Protein AF-A0A7S0F7N2-F1 (afdb_monomer_lite)

Foldseek 3Di:
DFDAAEDQDPVVVVVVVVVLVVPPDLQEAEQEPPPPCCCQVVVVVVVVPDPDDPPPPPLAAQVVQQDPQKRWQDDPVDPPDTDIFRFPAWDDWDAFPRWTWTWTQTPPQGIWIDTSSHTDDTPNCNCVVLLCSQVPRVVVRPQHAEYEYEACLLCSNVVNNVVDPSHNYYYYYDNTVVSNVVNVD

Structure (mmCIF, N/CA/C/O backbone):
data_AF-A0A7S0F7N2-F1
#
_entry.id   AF-A0A7S0F7N2-F1
#
loop_
_atom_site.group_PDB
_atom_site.id
_atom_site.type_symbol
_atom_site.label_atom_id
_atom_site.label_alt_id
_atom_site.label_comp_id
_atom_site.label_asym_id
_atom_site.label_entity_id
_atom_site.label_seq_id
_atom_site.pdbx_PDB_ins_code
_atom_site.Cartn_x
_atom_site.Cartn_y
_atom_site.Cartn_z
_atom_site.occupancy
_atom_site.B_iso_or_equiv
_atom_site.auth_seq_id
_atom_site.auth_comp_id
_atom_site.auth_asym_id
_atom_site.auth_atom_id
_atom_site.pdbx_PDB_model_num
ATOM 1 N N . SER A 1 1 ? -19.948 -7.979 9.975 1.00 34.84 1 SER A N 1
ATOM 2 C CA . SER A 1 1 ? -19.321 -7.164 8.921 1.00 34.84 1 SER A CA 1
ATOM 3 C C . SER A 1 1 ? -19.246 -5.745 9.440 1.00 34.84 1 SER A C 1
ATOM 5 O O . SER A 1 1 ? -20.286 -5.146 9.667 1.00 34.84 1 SER A O 1
ATOM 7 N N . LEU A 1 2 ? -18.047 -5.248 9.747 1.00 41.88 2 LEU A N 1
ATOM 8 C CA . LEU A 1 2 ? -17.853 -3.815 9.972 1.00 41.88 2 LEU A CA 1
ATOM 9 C C . LEU A 1 2 ? -17.885 -3.166 8.583 1.00 41.88 2 LEU A C 1
ATOM 11 O O . LEU A 1 2 ? -17.067 -3.518 7.736 1.00 41.88 2 LEU A O 1
ATOM 15 N N . GLU A 1 3 ? -18.864 -2.307 8.312 1.00 41.44 3 GLU A N 1
ATOM 16 C CA . GLU A 1 3 ? -18.887 -1.510 7.083 1.00 41.44 3 GLU A CA 1
ATOM 17 C C . GLU A 1 3 ? -17.893 -0.357 7.253 1.00 41.44 3 GLU A C 1
ATOM 19 O O . GLU A 1 3 ? -18.165 0.618 7.955 1.00 41.44 3 GLU A O 1
ATOM 24 N N . GLY A 1 4 ? -16.705 -0.497 6.664 1.00 53.09 4 GLY A N 1
ATOM 25 C CA . GLY A 1 4 ? -15.752 0.604 6.566 1.00 53.09 4 GLY A CA 1
ATOM 26 C C . GLY A 1 4 ? -16.309 1.683 5.640 1.00 53.09 4 GLY A C 1
ATOM 27 O O . GLY A 1 4 ? -16.740 1.381 4.527 1.00 53.09 4 GLY A O 1
ATOM 28 N N . LYS A 1 5 ? -16.316 2.940 6.089 1.00 60.88 5 LYS A N 1
ATOM 29 C CA . LYS A 1 5 ? -16.632 4.075 5.213 1.00 60.88 5 LYS A CA 1
ATOM 30 C C . LYS A 1 5 ? -15.342 4.541 4.555 1.00 60.88 5 LYS A C 1
ATOM 32 O O . LYS A 1 5 ? -14.458 5.044 5.245 1.00 60.88 5 LYS A O 1
ATOM 37 N N . GLN A 1 6 ? -15.262 4.369 3.241 1.00 58.44 6 GLN A N 1
ATOM 38 C CA . GLN A 1 6 ? -14.166 4.847 2.405 1.00 58.44 6 GLN A CA 1
ATOM 39 C C . GLN A 1 6 ? -14.606 6.146 1.720 1.00 58.44 6 GLN A C 1
ATOM 41 O O . GLN A 1 6 ? -15.717 6.215 1.191 1.00 58.44 6 GLN A O 1
ATOM 46 N N . THR A 1 7 ? -13.776 7.187 1.763 1.00 63.59 7 THR A N 1
ATOM 47 C CA . THR A 1 7 ? -14.050 8.468 1.093 1.00 63.59 7 THR A CA 1
ATOM 48 C C . THR A 1 7 ? -12.849 8.927 0.282 1.00 63.59 7 THR A C 1
ATOM 50 O O . THR A 1 7 ? -11.724 8.881 0.778 1.00 63.59 7 THR A O 1
ATOM 53 N N . THR A 1 8 ? -13.127 9.409 -0.932 1.00 57.72 8 THR A N 1
ATOM 54 C CA . THR A 1 8 ? -12.144 9.942 -1.890 1.00 57.72 8 THR A CA 1
ATOM 55 C C . THR A 1 8 ? -12.255 11.445 -2.133 1.00 57.72 8 THR A C 1
ATOM 57 O O . THR A 1 8 ? -11.394 12.034 -2.773 1.00 57.72 8 THR A O 1
ATOM 60 N N . ASP A 1 9 ? -13.289 12.095 -1.593 1.00 64.62 9 ASP A N 1
ATOM 61 C CA . ASP A 1 9 ? -13.488 13.538 -1.746 1.00 64.62 9 ASP A CA 1
ATOM 62 C C . ASP A 1 9 ? -12.524 14.348 -0.859 1.00 64.62 9 ASP A C 1
ATOM 64 O O . ASP A 1 9 ? -12.531 14.218 0.367 1.00 64.62 9 ASP A O 1
ATOM 68 N N . ASP A 1 10 ? -11.722 15.211 -1.482 1.00 58.41 10 ASP A N 1
ATOM 69 C CA . ASP A 1 10 ? -10.668 16.025 -0.864 1.00 58.41 10 ASP A CA 1
ATOM 70 C C . ASP A 1 10 ? -11.204 16.930 0.268 1.00 58.41 10 ASP A C 1
ATOM 72 O O . ASP A 1 10 ? -10.629 17.016 1.365 1.00 58.41 10 ASP A O 1
ATOM 76 N N . ASP A 1 11 ? -12.367 17.552 0.046 1.00 56.62 11 ASP A N 1
ATOM 77 C CA . ASP A 1 11 ? -13.031 18.408 1.038 1.00 56.62 11 ASP A CA 1
ATOM 78 C C . ASP A 1 11 ? -13.581 17.581 2.210 1.00 56.62 11 ASP A C 1
ATOM 80 O O . ASP A 1 11 ? -13.531 17.998 3.381 1.00 56.62 11 ASP A O 1
ATOM 84 N N . CYS A 1 12 ? -14.050 16.368 1.914 1.00 61.03 12 CYS A N 1
ATOM 85 C CA . CYS A 1 12 ? -14.495 15.399 2.905 1.00 61.03 12 CYS A CA 1
ATOM 86 C C . CYS A 1 12 ? -13.320 14.912 3.768 1.00 61.03 12 CYS A C 1
ATOM 88 O O . CYS A 1 12 ? -13.417 14.957 5.000 1.00 61.03 12 CYS A O 1
ATOM 90 N N . VAL A 1 13 ? -12.178 14.554 3.164 1.00 60.88 13 VAL A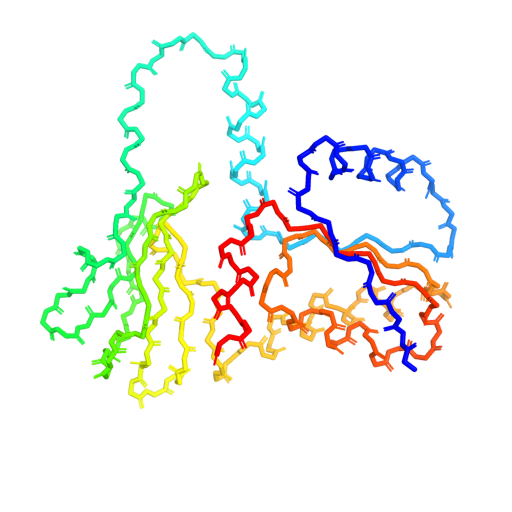 N 1
ATOM 91 C CA . VAL A 1 13 ? -10.958 14.143 3.880 1.00 60.88 13 VAL A CA 1
ATOM 92 C C . VAL A 1 13 ? -10.507 15.254 4.824 1.00 60.88 13 VAL A C 1
ATOM 94 O O . VAL A 1 13 ? -10.342 15.023 6.026 1.00 60.88 13 VAL A O 1
ATOM 97 N N . HIS A 1 14 ? -10.383 16.490 4.334 1.00 62.75 14 HIS A N 1
ATOM 98 C CA . HIS A 1 14 ? -9.935 17.607 5.163 1.00 62.75 14 HIS A CA 1
ATOM 99 C C . HIS A 1 14 ? -10.883 17.890 6.340 1.00 62.75 14 HIS A C 1
ATOM 101 O O . HIS A 1 14 ? -10.445 18.157 7.469 1.00 62.75 14 HIS A O 1
ATOM 107 N N . THR A 1 15 ? -12.190 17.794 6.098 1.00 64.94 15 THR A N 1
ATOM 108 C CA . THR A 1 15 ? -13.222 17.991 7.119 1.00 64.94 15 THR A CA 1
ATOM 109 C C . THR A 1 15 ? -13.208 16.880 8.168 1.00 64.94 15 THR A C 1
ATOM 111 O O . THR A 1 15 ? -13.260 17.172 9.367 1.00 64.94 15 THR A O 1
ATOM 114 N N . ILE A 1 16 ? -13.085 15.618 7.750 1.00 66.56 16 ILE A N 1
ATOM 115 C CA . ILE A 1 16 ? -13.010 14.450 8.639 1.00 66.56 16 ILE A CA 1
ATOM 116 C C . ILE A 1 16 ? -11.774 14.538 9.533 1.00 66.56 16 ILE A C 1
ATOM 118 O O . ILE A 1 16 ? -11.894 14.415 10.756 1.00 66.56 16 ILE A O 1
ATOM 122 N N . VAL A 1 17 ? -10.609 14.849 8.957 1.00 64.56 17 VAL A N 1
ATOM 123 C CA . VAL A 1 17 ? -9.354 15.004 9.706 1.00 64.56 17 VAL A CA 1
ATOM 124 C C . VAL A 1 17 ? -9.474 16.121 10.742 1.00 64.56 17 VAL A C 1
ATOM 126 O O . VAL A 1 17 ? -9.154 15.920 11.917 1.00 64.56 17 VAL A O 1
ATOM 129 N N . LYS A 1 18 ? -10.004 17.291 10.362 1.00 65.75 18 LYS A N 1
ATOM 130 C CA . LYS A 1 18 ? -10.239 18.406 11.299 1.00 65.75 18 LYS A CA 1
ATOM 131 C C . LYS A 1 18 ? -11.222 18.043 12.409 1.00 65.75 18 LYS A C 1
ATOM 133 O O . LYS A 1 18 ? -11.050 18.473 13.550 1.00 65.75 18 LYS A O 1
ATOM 138 N N . ARG A 1 19 ? -12.264 17.273 12.091 1.00 64.19 19 ARG A N 1
ATOM 139 C CA . ARG A 1 19 ? -13.288 16.879 13.061 1.00 64.19 19 ARG A CA 1
ATOM 140 C C . ARG A 1 19 ? -12.728 15.882 14.072 1.00 64.19 19 ARG A C 1
ATOM 142 O O . ARG A 1 19 ? -12.915 16.090 15.268 1.00 64.19 19 ARG A O 1
ATOM 149 N N . MET A 1 20 ? -11.993 14.868 13.614 1.00 60.00 20 MET A N 1
ATOM 150 C CA . MET A 1 20 ? -11.423 13.847 14.495 1.00 60.00 20 MET A CA 1
ATOM 151 C C . MET A 1 20 ? -10.242 14.343 15.330 1.00 60.00 20 MET A C 1
ATOM 153 O O . MET A 1 20 ? -10.171 14.023 16.514 1.00 60.00 20 MET A O 1
ATOM 157 N N . THR A 1 21 ? -9.371 15.193 14.775 1.00 60.03 21 THR A N 1
ATOM 158 C CA . THR A 1 21 ? -8.263 15.805 15.541 1.00 60.03 21 THR A CA 1
ATOM 159 C C . THR A 1 21 ? -8.753 16.753 16.640 1.00 60.03 21 THR A C 1
ATOM 161 O O . THR A 1 21 ? -8.103 16.886 17.678 1.00 60.03 21 THR A O 1
ATOM 164 N N . ARG A 1 22 ? -9.924 17.386 16.462 1.00 59.59 22 ARG A N 1
ATOM 165 C CA . ARG A 1 22 ? -10.580 18.195 17.505 1.00 59.59 22 ARG A CA 1
ATOM 166 C C . ARG A 1 22 ? -11.272 17.353 18.572 1.00 59.59 22 ARG A C 1
ATOM 168 O O . ARG A 1 22 ? -11.293 17.751 19.736 1.00 59.59 22 ARG A O 1
ATOM 175 N N . THR A 1 23 ? -11.824 16.195 18.220 1.00 53.78 23 THR A N 1
ATOM 176 C CA . THR A 1 23 ? -12.428 15.285 19.198 1.00 53.78 23 THR A CA 1
ATOM 177 C C . THR A 1 23 ? -11.357 14.434 19.878 1.00 53.78 23 THR A C 1
ATOM 179 O O . THR A 1 23 ? -11.137 13.2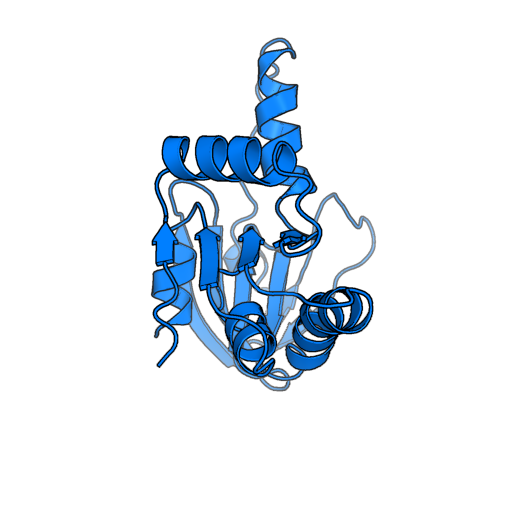87 19.506 1.00 53.78 23 THR A O 1
ATOM 182 N N . ARG A 1 24 ? -10.729 14.963 20.935 1.00 54.12 24 ARG A N 1
ATOM 183 C CA . ARG A 1 24 ? -9.876 14.197 21.870 1.00 54.12 24 ARG A CA 1
ATOM 184 C C . ARG A 1 24 ? -10.702 13.277 22.785 1.00 54.12 24 ARG A C 1
ATOM 186 O O . ARG A 1 24 ? -10.591 13.326 24.006 1.00 54.12 24 ARG A O 1
ATOM 193 N N . SER A 1 25 ? -11.608 12.491 22.214 1.00 57.16 25 SER A N 1
ATOM 194 C CA . SER A 1 25 ? -12.355 11.486 22.971 1.00 57.16 25 SER A CA 1
ATOM 195 C C . SER A 1 25 ? -11.447 10.284 23.214 1.00 57.16 25 SER A C 1
ATOM 197 O O . SER A 1 25 ? -10.859 9.769 22.267 1.00 57.16 25 SER A O 1
ATOM 199 N N . ALA A 1 26 ? -11.402 9.791 24.455 1.00 62.28 26 ALA A N 1
ATOM 200 C CA . ALA A 1 26 ? -10.663 8.591 24.867 1.00 62.28 26 ALA A CA 1
ATOM 201 C C . ALA A 1 26 ? -11.172 7.275 24.233 1.00 62.28 26 ALA A C 1
ATOM 203 O O . ALA A 1 26 ? -10.905 6.198 24.751 1.00 62.28 26 ALA A O 1
ATOM 204 N N . SER A 1 27 ? -11.969 7.350 23.165 1.00 71.38 27 SER A N 1
ATOM 205 C CA . SER A 1 27 ? -12.504 6.211 22.413 1.00 71.38 27 SER A CA 1
ATOM 206 C C . SER A 1 27 ? -12.096 6.227 20.936 1.00 71.38 27 SER A C 1
ATOM 208 O O . SER A 1 27 ? -12.545 5.368 20.180 1.00 71.38 27 SER A O 1
ATOM 210 N N . SER A 1 28 ? -11.310 7.218 20.494 1.00 77.44 28 SER A N 1
ATOM 211 C CA . SER A 1 28 ? -10.958 7.409 19.079 1.00 77.44 28 SER A CA 1
ATOM 212 C C . SER A 1 28 ? -9.446 7.307 18.861 1.00 77.44 28 SER A C 1
ATOM 214 O O . SER A 1 28 ? -8.677 7.886 19.624 1.00 77.44 28 SER A O 1
ATOM 216 N N . ILE A 1 29 ? -9.033 6.610 17.802 1.00 80.62 29 ILE A N 1
ATOM 217 C CA . ILE A 1 29 ? -7.639 6.501 17.356 1.00 80.62 29 ILE A CA 1
ATOM 218 C C . ILE A 1 29 ? -7.495 7.103 15.964 1.00 80.62 29 ILE A C 1
ATOM 220 O O . ILE A 1 29 ? -8.334 6.890 15.090 1.00 80.62 29 ILE A O 1
ATOM 224 N N . LEU A 1 30 ? -6.388 7.813 15.763 1.00 77.31 30 LEU A N 1
ATOM 225 C CA . LEU A 1 30 ? -5.956 8.303 14.465 1.00 77.31 30 LEU A CA 1
ATOM 226 C C . LEU A 1 30 ? -4.690 7.560 14.035 1.00 77.31 30 LEU A C 1
ATOM 228 O O . LEU A 1 30 ? -3.650 7.700 14.678 1.00 77.31 30 LEU A O 1
ATOM 232 N N . LEU A 1 31 ? -4.789 6.799 12.949 1.00 75.50 31 LEU A N 1
ATOM 233 C CA . LEU A 1 31 ? -3.669 6.166 12.264 1.00 75.50 31 LEU A CA 1
ATOM 234 C C . LEU A 1 31 ? -3.336 6.983 11.021 1.00 75.50 31 LEU A C 1
ATOM 236 O O . LEU A 1 31 ? -4.150 7.122 10.108 1.00 75.50 31 LEU A O 1
ATOM 240 N N . VAL A 1 32 ? -2.130 7.538 10.997 1.00 64.06 32 VAL A N 1
ATOM 241 C CA . VAL A 1 32 ? -1.611 8.265 9.838 1.00 64.06 32 VAL A CA 1
ATOM 242 C C . VAL A 1 32 ? -0.571 7.380 9.176 1.00 64.06 32 VAL A C 1
ATOM 244 O O . VAL A 1 32 ? 0.461 7.113 9.792 1.00 64.06 32 VAL A O 1
ATOM 247 N N . SER A 1 33 ? -0.825 6.947 7.939 1.00 60.94 33 SER A N 1
ATOM 248 C CA . SER A 1 33 ? 0.190 6.293 7.115 1.00 60.94 33 SER A CA 1
ATOM 249 C C . SER A 1 33 ? 1.316 7.295 6.845 1.00 60.94 33 SER A C 1
ATOM 251 O O . SER A 1 33 ? 1.180 8.257 6.084 1.00 60.94 33 SER A O 1
ATOM 253 N N . LEU A 1 34 ? 2.412 7.147 7.593 1.00 49.84 34 LEU A N 1
ATOM 254 C CA . LEU A 1 34 ? 3.442 8.178 7.752 1.00 49.84 34 LEU A CA 1
ATOM 255 C C . LEU A 1 34 ? 4.368 8.337 6.529 1.00 49.84 34 LEU A C 1
ATOM 257 O O . LEU A 1 34 ? 5.242 9.197 6.551 1.00 49.84 34 LEU A O 1
ATOM 261 N N . LEU A 1 35 ? 4.198 7.561 5.455 1.00 46.41 35 LEU A N 1
ATOM 262 C CA . LEU A 1 35 ? 5.164 7.546 4.346 1.00 46.41 35 LEU A CA 1
ATOM 263 C C . LEU A 1 35 ? 4.782 8.412 3.134 1.00 46.41 35 LEU A C 1
ATOM 265 O O . LEU A 1 35 ? 5.684 8.888 2.452 1.00 46.41 35 LEU A O 1
ATOM 269 N N . LEU A 1 36 ? 3.502 8.748 2.929 1.00 47.81 36 LEU A N 1
ATOM 270 C CA . LEU A 1 36 ? 3.080 9.603 1.799 1.00 47.81 36 LEU A CA 1
ATOM 271 C C . LEU A 1 36 ? 2.347 10.892 2.197 1.00 47.81 36 LEU A C 1
ATOM 273 O O . LEU A 1 36 ? 2.394 11.887 1.469 1.00 47.81 36 LEU A O 1
ATOM 277 N N . PHE A 1 37 ? 1.731 10.949 3.383 1.00 42.41 37 PHE A N 1
ATOM 278 C CA . PHE A 1 37 ? 0.993 12.152 3.792 1.00 42.41 37 PHE A CA 1
ATOM 279 C C . PHE A 1 37 ? 1.901 13.338 4.147 1.00 42.41 37 PHE A C 1
ATOM 281 O O . PHE A 1 37 ? 1.508 14.495 3.954 1.00 42.41 37 PHE A O 1
ATOM 288 N N . CYS A 1 38 ? 3.127 13.071 4.611 1.00 37.62 38 CYS A N 1
ATOM 289 C CA . CYS A 1 38 ? 4.083 14.111 4.989 1.00 37.62 38 CYS A CA 1
ATOM 290 C C . CYS A 1 38 ? 4.722 14.815 3.788 1.00 37.62 38 CYS A C 1
ATOM 292 O O . CYS A 1 38 ? 5.190 15.931 3.952 1.00 37.62 38 CYS A O 1
ATOM 294 N N . THR A 1 39 ? 4.727 14.246 2.582 1.00 41.91 39 THR A N 1
ATOM 295 C CA . THR A 1 39 ? 5.260 14.947 1.403 1.00 41.91 39 THR A CA 1
ATOM 296 C C . THR A 1 39 ? 4.139 15.577 0.588 1.00 41.91 39 THR A C 1
ATOM 298 O O . THR A 1 39 ? 4.224 16.768 0.316 1.00 41.91 39 THR A O 1
ATOM 301 N N . ALA A 1 40 ? 3.036 14.891 0.279 1.00 41.62 40 ALA A N 1
ATOM 302 C CA . ALA A 1 40 ? 1.977 15.483 -0.547 1.00 41.62 40 ALA A CA 1
ATOM 303 C C . ALA A 1 40 ? 1.225 16.628 0.163 1.00 41.62 40 ALA A C 1
ATOM 305 O O . ALA A 1 40 ? 1.020 17.695 -0.423 1.00 41.62 40 ALA A O 1
ATOM 306 N N . THR A 1 41 ? 0.886 16.462 1.448 1.00 39.84 41 THR A N 1
ATOM 307 C CA . THR A 1 41 ? 0.103 17.464 2.198 1.00 39.84 41 THR A CA 1
ATOM 308 C C . THR A 1 41 ? 0.968 18.621 2.671 1.00 39.84 41 THR A C 1
ATOM 310 O O . THR A 1 41 ? 0.548 19.767 2.564 1.00 39.84 41 THR A O 1
ATOM 313 N N . ILE A 1 42 ? 2.196 18.362 3.133 1.00 39.16 42 ILE A N 1
ATOM 314 C CA . ILE A 1 42 ? 3.126 19.437 3.510 1.00 39.16 42 ILE A CA 1
ATOM 315 C C . ILE A 1 42 ? 3.612 20.165 2.256 1.00 39.16 42 ILE A C 1
ATOM 317 O O . ILE A 1 42 ? 3.668 21.384 2.271 1.00 39.16 42 ILE A O 1
ATOM 321 N N . THR A 1 43 ? 3.858 19.488 1.129 1.00 41.00 43 THR A N 1
ATOM 322 C CA . THR A 1 43 ? 4.264 20.190 -0.102 1.00 41.00 43 THR A CA 1
ATOM 323 C C . THR A 1 43 ? 3.109 20.986 -0.708 1.00 41.00 43 THR A C 1
ATOM 325 O O . THR A 1 43 ? 3.349 22.102 -1.149 1.00 41.00 43 THR A O 1
ATOM 328 N N . LYS A 1 44 ? 1.854 20.504 -0.702 1.00 40.50 44 LYS A N 1
ATOM 329 C CA . LYS A 1 44 ? 0.695 21.311 -1.150 1.00 40.50 44 LYS A CA 1
ATOM 330 C C . LYS A 1 44 ? 0.340 22.434 -0.160 1.00 40.50 44 LYS A C 1
ATOM 332 O O . LYS A 1 44 ? 0.026 23.535 -0.604 1.00 40.50 44 LYS A O 1
ATOM 337 N N . ALA A 1 45 ? 0.440 22.204 1.153 1.00 36.88 45 ALA A N 1
ATOM 338 C CA . ALA A 1 45 ? 0.200 23.234 2.169 1.00 36.88 45 ALA A CA 1
ATOM 339 C C . ALA A 1 45 ? 1.313 24.297 2.209 1.00 36.88 45 ALA A C 1
ATOM 341 O O . ALA A 1 45 ? 1.005 25.475 2.337 1.00 36.88 45 ALA A O 1
ATOM 342 N N . LEU A 1 46 ? 2.584 23.917 2.020 1.00 36.62 46 LEU A N 1
ATOM 343 C CA . LEU A 1 46 ? 3.713 24.852 1.913 1.00 36.62 46 LEU A CA 1
ATOM 344 C C . LEU A 1 46 ? 3.788 25.533 0.536 1.00 36.62 46 LEU A C 1
ATOM 346 O O . LEU A 1 46 ? 4.219 26.680 0.456 1.00 36.62 46 LEU A O 1
ATOM 350 N N . LYS A 1 47 ? 3.334 24.890 -0.554 1.00 40.50 47 LYS A N 1
ATOM 351 C CA . LYS A 1 47 ? 3.258 25.523 -1.890 1.00 40.50 47 LYS A CA 1
ATOM 352 C C . LYS A 1 47 ? 2.261 26.681 -1.950 1.00 40.50 47 LYS A C 1
ATOM 354 O O . LYS A 1 47 ? 2.361 27.482 -2.872 1.00 40.50 47 LYS A O 1
ATOM 359 N N . LYS A 1 48 ? 1.324 26.795 -1.001 1.00 38.66 48 LYS A N 1
ATOM 360 C CA . LYS A 1 48 ? 0.371 27.914 -0.967 1.00 38.66 48 LYS A CA 1
ATOM 361 C C . LYS A 1 48 ? 1.032 29.250 -0.584 1.00 38.66 48 LYS A C 1
ATOM 363 O O . LYS A 1 48 ? 0.516 30.286 -0.986 1.00 38.66 48 LYS A O 1
ATOM 368 N N . ASP A 1 49 ? 2.191 29.212 0.087 1.00 36.03 49 ASP A N 1
ATOM 369 C CA . ASP A 1 49 ? 2.907 30.395 0.598 1.00 36.03 49 ASP A CA 1
ATOM 370 C C . ASP A 1 49 ? 4.299 30.625 -0.037 1.00 36.03 49 ASP A C 1
ATOM 372 O O . ASP A 1 49 ? 5.018 31.545 0.352 1.00 36.03 49 ASP A O 1
ATOM 376 N N . LEU A 1 50 ? 4.702 29.826 -1.033 1.00 37.00 50 LEU A N 1
ATOM 377 C CA . LEU A 1 50 ? 5.977 29.994 -1.746 1.00 37.00 50 LEU A CA 1
ATOM 378 C C . LEU A 1 50 ? 5.748 30.626 -3.133 1.00 37.00 50 LEU A C 1
ATOM 380 O O . LEU A 1 50 ? 4.894 30.149 -3.884 1.00 37.00 50 LEU A O 1
ATOM 384 N N . PRO A 1 51 ? 6.505 31.677 -3.515 1.00 27.33 51 PRO A N 1
ATOM 385 C CA . PRO A 1 51 ? 6.385 32.292 -4.832 1.00 27.33 51 PRO A CA 1
ATOM 386 C C . PRO A 1 51 ? 6.667 31.258 -5.922 1.00 27.33 51 PRO A C 1
ATOM 388 O O . PRO A 1 51 ? 7.485 30.357 -5.739 1.00 27.33 51 PRO A O 1
ATOM 391 N N . SER A 1 52 ? 5.975 31.408 -7.053 1.00 32.16 52 SER A N 1
ATOM 392 C CA . SER A 1 52 ? 5.969 30.510 -8.208 1.00 32.16 52 SER A CA 1
ATOM 393 C C . SER A 1 52 ? 7.367 30.268 -8.792 1.00 32.16 52 SER A C 1
ATOM 395 O O . SER A 1 52 ? 7.730 30.796 -9.844 1.00 32.16 52 SER A O 1
ATOM 397 N N . HIS A 1 53 ? 8.160 29.424 -8.146 1.00 32.47 53 HIS A N 1
ATOM 398 C CA . HIS A 1 53 ? 9.221 28.714 -8.825 1.00 32.47 53 HIS A CA 1
ATOM 399 C C . HIS A 1 53 ? 8.539 27.672 -9.701 1.00 32.47 53 HIS A C 1
ATOM 401 O O . HIS A 1 53 ? 7.782 26.833 -9.204 1.00 32.47 53 HIS A O 1
ATOM 407 N N . LYS A 1 54 ? 8.789 27.750 -11.014 1.00 31.53 54 LYS A N 1
ATOM 408 C CA . LYS A 1 54 ? 8.479 26.696 -11.984 1.00 31.53 54 LYS A CA 1
ATOM 409 C C . LYS A 1 54 ? 9.138 25.405 -11.496 1.00 31.53 54 LYS A C 1
ATOM 411 O O . LYS A 1 54 ? 10.278 25.116 -11.835 1.00 31.53 54 LYS A O 1
ATOM 416 N N . THR A 1 55 ? 8.447 24.666 -10.639 1.00 31.19 55 THR A N 1
ATOM 417 C CA . THR A 1 55 ? 8.832 23.313 -10.281 1.00 31.19 55 THR A CA 1
ATOM 418 C C . THR A 1 55 ? 8.428 22.477 -11.475 1.00 31.19 55 THR A C 1
ATOM 420 O O . THR A 1 55 ? 7.244 22.313 -11.762 1.00 31.19 55 THR A O 1
ATOM 423 N N . THR A 1 56 ? 9.426 22.008 -12.213 1.00 32.53 56 THR A N 1
ATOM 424 C CA . THR A 1 56 ? 9.341 20.836 -13.079 1.00 32.53 56 THR A CA 1
ATOM 425 C C . THR A 1 56 ? 8.867 19.652 -12.231 1.00 32.53 56 THR A C 1
ATOM 427 O O . THR A 1 56 ? 9.658 18.806 -11.841 1.00 32.53 56 THR A O 1
ATOM 430 N N . ASN A 1 57 ? 7.584 19.619 -11.863 1.00 38.84 57 ASN A N 1
ATOM 431 C CA . ASN A 1 57 ? 6.950 18.458 -11.250 1.00 38.84 57 ASN A CA 1
ATOM 432 C C . ASN A 1 57 ? 6.583 17.502 -12.388 1.00 38.84 57 ASN A C 1
ATOM 434 O O . ASN A 1 57 ? 5.414 17.326 -12.714 1.00 38.84 57 ASN A O 1
ATOM 438 N N . MET A 1 58 ? 7.594 16.938 -13.042 1.00 43.69 58 MET A N 1
ATOM 439 C CA . MET A 1 58 ? 7.425 15.627 -13.649 1.00 43.69 58 MET A CA 1
ATOM 440 C C . MET A 1 58 ? 7.663 14.668 -12.488 1.00 43.69 58 MET A C 1
ATOM 442 O O . MET A 1 58 ? 8.802 14.511 -12.054 1.00 43.69 58 MET A O 1
ATOM 446 N N . GLY A 1 59 ? 6.587 14.141 -11.893 1.00 55.88 59 GLY A N 1
ATOM 447 C CA . GLY A 1 59 ? 6.719 12.984 -11.005 1.00 55.88 59 GLY A CA 1
ATOM 448 C C . GLY A 1 59 ? 7.510 11.905 -11.742 1.00 55.88 59 GLY A C 1
ATOM 449 O O . GLY A 1 59 ? 7.397 11.802 -12.967 1.00 55.88 59 GLY A O 1
ATOM 450 N N . LEU A 1 60 ? 8.370 11.175 -11.0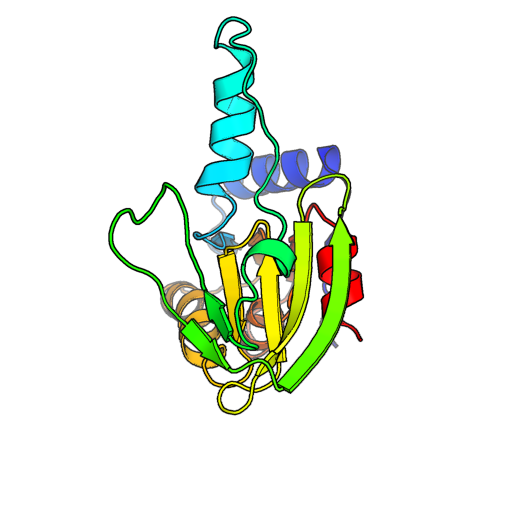31 1.00 68.94 60 LEU A N 1
ATOM 451 C CA . LEU A 1 60 ? 9.130 10.097 -11.654 1.00 68.94 60 LEU A CA 1
ATOM 452 C C . LEU A 1 60 ? 8.132 9.079 -12.210 1.00 68.94 60 LEU A C 1
ATOM 454 O O . LEU A 1 60 ? 7.290 8.571 -11.474 1.00 68.94 60 LEU A O 1
ATOM 458 N N . ASN A 1 61 ? 8.210 8.821 -13.512 1.00 87.62 61 ASN A N 1
ATOM 459 C CA . ASN A 1 61 ? 7.443 7.762 -14.145 1.00 87.62 61 ASN A CA 1
ATOM 460 C C . ASN A 1 61 ? 8.054 6.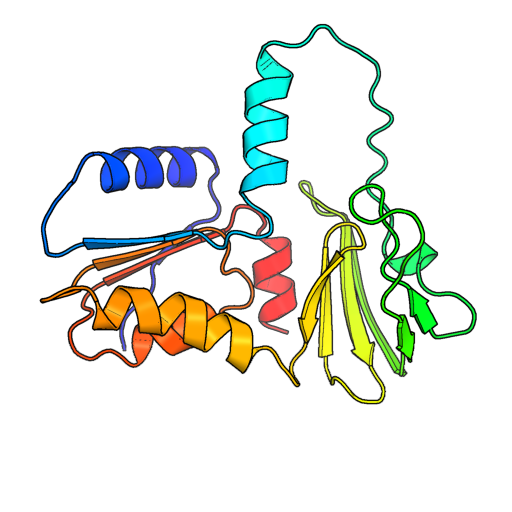422 -13.718 1.00 87.62 61 ASN A C 1
ATOM 462 O O . ASN A 1 61 ? 9.235 6.168 -13.964 1.00 87.62 61 ASN A O 1
ATOM 466 N N . GLY A 1 62 ? 7.263 5.568 -13.070 1.00 87.75 62 GLY A N 1
ATOM 467 C CA . GLY A 1 62 ? 7.710 4.284 -12.548 1.00 87.75 62 GLY A CA 1
ATOM 468 C C . GLY A 1 62 ? 8.252 3.350 -13.630 1.00 87.75 62 GLY A C 1
ATOM 469 O O . GLY A 1 62 ? 9.159 2.567 -13.351 1.00 87.75 62 GLY A O 1
ATOM 470 N N . MET A 1 63 ? 7.767 3.454 -14.871 1.00 94.25 63 MET A N 1
ATOM 471 C CA . MET A 1 63 ? 8.282 2.651 -15.985 1.00 94.25 63 MET A CA 1
ATOM 472 C C . MET A 1 63 ? 9.708 3.036 -16.376 1.00 94.25 63 MET A C 1
ATOM 474 O O . MET A 1 63 ? 10.494 2.153 -16.712 1.00 94.25 63 MET A O 1
ATOM 478 N N . ASP A 1 64 ? 10.080 4.315 -16.267 1.00 94.94 64 ASP A N 1
ATOM 479 C CA . ASP A 1 64 ? 11.443 4.782 -16.571 1.00 94.94 64 ASP A CA 1
ATOM 480 C C . ASP A 1 64 ? 12.473 4.248 -15.558 1.00 94.94 64 ASP A C 1
ATOM 482 O O . ASP A 1 64 ? 13.679 4.240 -15.813 1.00 94.94 64 ASP A O 1
ATOM 486 N N . LEU A 1 65 ? 12.000 3.774 -14.401 1.00 95.19 65 LEU A N 1
ATOM 487 C CA . LEU A 1 65 ? 12.815 3.148 -13.364 1.00 95.19 65 LEU A CA 1
ATOM 488 C C . LEU A 1 65 ? 13.017 1.640 -13.582 1.00 95.19 65 LEU A C 1
ATOM 490 O O . LEU A 1 65 ? 13.776 1.024 -12.829 1.00 95.19 65 LEU A O 1
ATOM 494 N N . ILE A 1 66 ? 12.387 1.043 -14.602 1.00 97.19 66 ILE A N 1
ATOM 495 C CA . ILE A 1 66 ? 12.615 -0.351 -14.995 1.00 97.19 66 ILE A CA 1
ATOM 496 C C . ILE A 1 66 ? 13.720 -0.405 -16.055 1.00 97.19 66 ILE A C 1
ATOM 498 O O . ILE A 1 66 ? 13.497 -0.104 -17.225 1.00 97.19 66 ILE A O 1
ATOM 502 N N . ILE A 1 67 ? 14.916 -0.841 -15.659 1.00 97.06 67 ILE A N 1
ATOM 503 C CA . ILE A 1 67 ? 16.094 -0.949 -16.530 1.00 97.06 67 ILE A CA 1
ATOM 504 C C . ILE A 1 67 ? 16.550 -2.409 -16.537 1.00 97.06 67 ILE A C 1
ATOM 506 O O . ILE A 1 67 ? 16.689 -3.031 -15.488 1.00 97.06 67 ILE A O 1
ATOM 510 N N . ASP A 1 68 ? 16.730 -2.994 -17.724 1.00 96.06 68 ASP A N 1
ATOM 511 C CA . ASP A 1 68 ? 17.155 -4.394 -17.898 1.00 96.06 68 ASP A CA 1
ATOM 512 C C . ASP A 1 68 ? 16.290 -5.414 -17.114 1.00 96.06 68 ASP A C 1
ATOM 514 O O . ASP A 1 68 ? 16.747 -6.442 -16.592 1.00 96.06 68 ASP A O 1
ATOM 518 N N . GLY A 1 69 ? 14.989 -5.118 -17.018 1.00 97.25 69 GLY A N 1
ATOM 519 C CA . GLY A 1 69 ? 14.000 -5.925 -16.297 1.00 97.25 69 GLY A CA 1
ATOM 520 C C . GLY A 1 69 ? 14.113 -5.852 -14.771 1.00 97.25 69 GLY A C 1
ATOM 521 O O . GLY A 1 69 ? 13.601 -6.734 -14.085 1.00 97.25 69 GLY A O 1
ATOM 522 N N . TRP A 1 70 ? 14.804 -4.852 -14.228 1.00 98.38 70 TRP A N 1
ATOM 523 C CA . TRP A 1 70 ? 14.866 -4.555 -12.800 1.00 98.38 70 TRP A CA 1
ATOM 524 C C . TRP A 1 70 ? 14.237 -3.195 -12.536 1.00 98.38 70 TRP A C 1
ATOM 526 O O . TRP A 1 70 ? 14.611 -2.211 -13.162 1.00 98.38 70 TRP A O 1
ATOM 536 N N . PHE A 1 71 ? 13.302 -3.134 -11.594 1.00 98.25 71 PHE A N 1
ATOM 537 C CA . PHE A 1 71 ? 12.815 -1.868 -11.070 1.00 98.25 71 PHE A CA 1
ATOM 538 C C . PHE A 1 71 ? 13.829 -1.340 -10.057 1.00 98.25 71 PHE A C 1
ATOM 540 O O . PHE A 1 71 ? 14.206 -2.073 -9.140 1.00 98.25 71 PHE A O 1
ATOM 547 N N . HIS A 1 72 ? 14.259 -0.090 -10.213 1.00 97.31 72 HIS A N 1
ATOM 548 C CA . HIS A 1 72 ? 15.201 0.577 -9.321 1.00 97.31 72 HIS A CA 1
ATOM 549 C C . HIS A 1 72 ? 14.525 1.750 -8.613 1.00 97.31 72 HIS A C 1
ATOM 551 O O . HIS A 1 72 ? 14.295 2.794 -9.220 1.00 97.31 72 HIS A O 1
ATOM 557 N N . GLU A 1 73 ? 14.285 1.619 -7.313 1.00 95.25 73 GLU A N 1
ATOM 558 C CA . GLU A 1 73 ? 13.733 2.692 -6.490 1.00 95.25 73 GLU A CA 1
ATOM 559 C C . GLU A 1 73 ? 14.785 3.794 -6.287 1.00 95.25 73 GLU A C 1
ATOM 561 O O . GLU A 1 73 ? 15.611 3.762 -5.370 1.00 95.25 73 GLU A O 1
ATOM 566 N N . ARG A 1 74 ? 14.791 4.773 -7.192 1.00 91.12 74 ARG A N 1
ATOM 567 C CA . ARG A 1 74 ? 15.693 5.928 -7.176 1.00 91.12 74 ARG A CA 1
ATOM 568 C C . ARG A 1 74 ? 14.883 7.185 -6.901 1.00 91.12 74 ARG A C 1
ATOM 570 O O . ARG A 1 74 ? 13.834 7.381 -7.499 1.00 91.12 74 ARG A O 1
ATOM 577 N N . GLY A 1 75 ? 15.402 8.066 -6.053 1.00 84.44 75 GLY A N 1
ATOM 578 C CA . GLY A 1 75 ? 14.723 9.317 -5.740 1.00 84.44 75 GLY A CA 1
ATOM 579 C C . GLY A 1 75 ? 15.618 10.335 -5.045 1.00 84.44 75 GLY A C 1
ATOM 580 O O . GLY A 1 75 ? 16.669 10.010 -4.491 1.00 84.44 75 GLY A O 1
ATOM 581 N N . GLU A 1 76 ? 15.171 11.591 -5.049 1.00 83.88 76 GLU A N 1
ATOM 582 C CA . GLU A 1 76 ? 15.882 12.710 -4.417 1.00 83.88 76 GLU A CA 1
ATOM 583 C C . GLU A 1 76 ? 15.975 12.578 -2.889 1.00 83.88 76 GLU A C 1
ATOM 585 O O . GLU A 1 76 ? 16.884 13.142 -2.279 1.00 83.88 76 GLU A O 1
ATOM 590 N N . LEU A 1 77 ? 15.059 11.821 -2.275 1.00 82.81 77 LEU A N 1
ATOM 591 C CA . LEU A 1 77 ? 15.010 11.587 -0.830 1.00 82.81 77 LEU A CA 1
ATOM 592 C C . LEU A 1 77 ? 16.141 10.667 -0.328 1.00 82.81 77 LEU A C 1
ATOM 594 O O . LEU A 1 77 ? 16.477 10.719 0.852 1.00 82.81 77 LEU A O 1
ATOM 598 N N . TRP A 1 78 ? 16.757 9.859 -1.201 1.00 85.69 78 TRP A N 1
ATOM 599 C CA . TRP A 1 78 ? 17.818 8.905 -0.845 1.00 85.69 78 TRP A CA 1
ATOM 600 C C . TRP A 1 78 ? 18.942 8.853 -1.890 1.00 85.69 78 TRP A C 1
ATOM 602 O O . TRP A 1 78 ? 19.236 7.828 -2.506 1.00 85.69 78 TRP A O 1
ATOM 612 N N . LYS A 1 79 ? 19.618 9.986 -2.091 1.00 89.62 79 LYS A N 1
ATOM 613 C CA . LYS A 1 79 ? 20.731 10.089 -3.048 1.00 89.62 79 LYS A CA 1
ATOM 614 C C . LYS A 1 79 ? 21.846 9.086 -2.744 1.00 89.62 79 LYS A C 1
ATOM 616 O O . LYS A 1 79 ? 22.303 8.978 -1.611 1.00 89.62 79 LYS A O 1
ATOM 621 N N . GLY A 1 80 ? 22.329 8.410 -3.786 1.00 91.56 80 GLY A N 1
ATOM 622 C CA . GLY A 1 80 ? 23.453 7.472 -3.699 1.00 91.56 80 GLY A CA 1
ATOM 623 C C . GLY A 1 80 ? 23.078 6.032 -3.337 1.00 91.56 80 GLY A C 1
ATOM 624 O O . GLY A 1 80 ? 23.971 5.194 -3.263 1.00 91.56 80 GLY A O 1
ATOM 625 N N . GLN A 1 81 ? 21.790 5.722 -3.161 1.00 94.19 81 GLN A N 1
ATOM 626 C CA . GLN A 1 81 ? 21.304 4.360 -2.924 1.00 94.19 81 GLN A CA 1
ATOM 627 C C . GLN A 1 81 ? 20.049 4.056 -3.755 1.00 94.19 81 GLN A C 1
ATOM 629 O O . GLN A 1 81 ? 19.370 4.972 -4.213 1.00 94.19 81 GLN A O 1
ATOM 634 N N . ALA A 1 82 ? 19.758 2.772 -3.969 1.00 94.94 82 ALA A N 1
ATOM 635 C CA . ALA A 1 82 ? 18.517 2.309 -4.588 1.00 94.94 82 ALA A CA 1
ATOM 636 C C . ALA A 1 82 ? 18.223 0.856 -4.196 1.00 94.94 82 ALA A C 1
ATOM 638 O O . ALA A 1 82 ? 19.100 -0.004 -4.316 1.00 94.94 82 ALA A O 1
ATOM 639 N N . MET A 1 83 ? 16.985 0.572 -3.790 1.00 96.00 83 MET A N 1
ATOM 640 C CA . MET A 1 83 ? 16.474 -0.798 -3.716 1.00 96.00 83 MET A CA 1
ATOM 641 C C . MET A 1 83 ? 16.156 -1.271 -5.137 1.00 96.00 83 MET A C 1
ATOM 643 O O . MET A 1 83 ? 15.654 -0.494 -5.948 1.00 96.00 83 MET A O 1
ATOM 647 N N . SER A 1 84 ? 16.466 -2.525 -5.470 1.00 97.88 84 SER A N 1
ATOM 648 C CA . SER A 1 84 ? 16.168 -3.073 -6.799 1.00 97.88 84 SER A CA 1
ATOM 649 C C . SER A 1 84 ? 15.411 -4.388 -6.708 1.00 97.88 84 SER A C 1
ATOM 651 O O . SER A 1 84 ? 15.843 -5.297 -6.001 1.00 97.88 84 SER A O 1
ATOM 653 N N . LEU A 1 85 ? 14.312 -4.505 -7.454 1.00 98.38 85 LEU A N 1
ATOM 654 C CA . LEU A 1 85 ? 13.488 -5.713 -7.523 1.00 98.38 85 LEU A CA 1
ATOM 655 C C . LEU A 1 85 ? 13.400 -6.205 -8.968 1.00 98.38 85 LEU A C 1
ATOM 657 O O . LEU A 1 85 ? 13.090 -5.436 -9.878 1.00 98.38 85 LEU A O 1
ATOM 661 N N . LYS A 1 86 ? 13.666 -7.498 -9.191 1.00 98.50 86 LYS A N 1
ATOM 662 C CA . LYS A 1 86 ? 13.532 -8.101 -10.521 1.00 98.50 86 LYS A CA 1
ATOM 663 C C . LYS A 1 86 ? 12.058 -8.149 -10.905 1.00 98.50 86 LYS A C 1
ATOM 665 O O . LYS A 1 86 ? 11.252 -8.736 -10.178 1.00 98.50 86 LYS A O 1
ATOM 670 N N . VAL A 1 87 ? 11.722 -7.533 -12.034 1.00 98.50 87 VAL A N 1
ATOM 671 C CA . VAL A 1 87 ? 10.356 -7.467 -12.554 1.00 98.50 87 VAL A CA 1
ATOM 672 C C . VAL A 1 87 ? 10.083 -8.732 -13.354 1.00 98.50 87 VAL A C 1
ATOM 674 O O . VAL A 1 87 ? 10.778 -9.024 -14.325 1.00 98.50 87 VAL A O 1
ATOM 677 N N . LYS A 1 88 ? 9.046 -9.468 -12.957 1.00 98.19 88 LYS A N 1
ATOM 678 C CA . LYS A 1 88 ? 8.535 -10.625 -13.692 1.00 98.19 88 LYS A CA 1
ATOM 679 C C . LYS A 1 88 ? 7.525 -10.198 -14.755 1.00 98.19 88 LYS A C 1
ATOM 681 O O . LYS A 1 88 ? 7.613 -10.646 -15.894 1.00 98.19 88 LYS A O 1
ATOM 686 N N . LYS A 1 89 ? 6.576 -9.328 -14.394 1.00 97.75 89 LYS A N 1
ATOM 687 C CA . LYS A 1 89 ? 5.643 -8.687 -15.337 1.00 97.75 89 LYS A CA 1
ATOM 688 C C . LYS A 1 89 ? 5.070 -7.397 -14.763 1.00 97.75 89 LYS A C 1
ATOM 690 O O . LYS A 1 89 ? 4.796 -7.326 -13.570 1.00 97.75 89 LYS A O 1
ATOM 695 N N . VAL A 1 90 ? 4.829 -6.411 -15.618 1.00 97.94 90 VAL A N 1
ATOM 696 C CA . VAL A 1 90 ? 4.027 -5.232 -15.261 1.00 97.94 90 VAL A CA 1
ATOM 697 C C . VAL A 1 90 ? 2.548 -5.618 -15.329 1.00 97.94 90 VAL A C 1
ATOM 699 O O . VAL A 1 90 ? 2.131 -6.294 -16.270 1.00 97.94 90 VAL A O 1
ATOM 702 N N . LEU A 1 91 ? 1.785 -5.256 -14.300 1.00 97.12 91 LEU A N 1
ATOM 703 C CA . LEU A 1 91 ? 0.365 -5.583 -14.151 1.00 97.12 91 LEU A CA 1
ATOM 704 C C . LEU A 1 91 ? -0.523 -4.395 -14.516 1.00 97.12 91 LEU A C 1
ATOM 706 O O . LEU A 1 91 ? -1.522 -4.579 -15.206 1.00 97.12 91 LEU A O 1
ATOM 710 N N . ASP A 1 92 ? -0.152 -3.198 -14.070 1.00 96.50 92 ASP A N 1
ATOM 711 C CA . ASP A 1 92 ? -0.874 -1.963 -14.363 1.00 96.50 92 ASP A CA 1
ATOM 712 C C . ASP A 1 92 ? 0.102 -0.781 -14.337 1.00 96.50 92 ASP A C 1
ATOM 714 O O . ASP A 1 92 ? 1.057 -0.783 -13.558 1.00 96.50 92 ASP A O 1
ATOM 718 N N . HIS A 1 93 ? -0.112 0.215 -15.192 1.00 96.50 93 HIS A N 1
ATOM 719 C CA . HIS A 1 93 ? 0.645 1.468 -15.165 1.00 96.50 93 HIS A CA 1
ATOM 720 C C . HIS A 1 93 ? -0.182 2.598 -15.764 1.00 96.50 93 HIS A C 1
ATOM 722 O O . HIS A 1 93 ? -0.602 2.524 -16.920 1.00 96.50 93 HIS A O 1
ATOM 728 N N . TYR A 1 94 ? -0.419 3.641 -14.977 1.00 94.12 94 TYR A N 1
ATOM 729 C CA . TYR A 1 94 ? -1.091 4.852 -15.428 1.00 94.12 94 TYR A CA 1
ATOM 730 C C . TYR A 1 94 ? -0.813 6.009 -14.473 1.00 94.12 94 TYR A C 1
ATOM 732 O O . TYR A 1 94 ? -0.468 5.826 -13.309 1.00 94.12 94 TYR A O 1
ATOM 740 N N . ARG A 1 95 ? -1.002 7.230 -14.969 1.00 91.19 95 ARG A N 1
ATOM 741 C CA . ARG A 1 95 ? -0.929 8.439 -14.154 1.00 91.19 95 ARG A CA 1
ATOM 742 C C . ARG A 1 95 ? -2.331 8.864 -13.732 1.00 91.19 95 ARG A C 1
ATOM 744 O O . ARG A 1 95 ? -3.206 9.007 -14.584 1.00 91.19 95 ARG A O 1
ATOM 751 N N . THR A 1 96 ? -2.527 9.065 -12.435 1.00 89.19 96 THR A N 1
ATOM 752 C CA . THR A 1 96 ? -3.736 9.662 -11.855 1.00 89.19 96 THR A CA 1
ATOM 753 C C . THR A 1 96 ? -3.591 11.184 -11.800 1.00 89.19 96 THR A C 1
ATOM 755 O O . THR A 1 96 ? -2.534 11.743 -12.118 1.00 89.19 96 THR A O 1
ATOM 758 N N . ASP A 1 97 ? -4.636 11.875 -11.343 1.00 87.56 97 ASP A N 1
ATOM 759 C CA . ASP A 1 97 ? -4.573 13.317 -11.071 1.00 87.56 97 ASP A CA 1
ATOM 760 C C . ASP A 1 97 ? -3.592 13.666 -9.934 1.00 87.56 97 ASP A C 1
ATOM 762 O O . ASP A 1 97 ? -3.200 14.827 -9.768 1.00 87.56 97 ASP A O 1
ATOM 766 N N . PHE A 1 98 ? -3.164 12.665 -9.158 1.00 86.38 98 PHE A N 1
ATOM 767 C CA . PHE A 1 98 ? -2.315 12.838 -7.986 1.00 86.38 98 PHE A CA 1
ATOM 768 C C . PHE A 1 98 ? -0.881 12.365 -8.225 1.00 86.38 98 PHE A C 1
ATOM 770 O O . PHE A 1 98 ? 0.049 13.091 -7.868 1.00 86.38 98 PHE A O 1
ATOM 777 N N . GLN A 1 99 ? -0.691 11.196 -8.841 1.00 87.69 99 GLN A N 1
ATOM 778 C CA . GLN A 1 99 ? 0.606 10.512 -8.886 1.00 87.69 99 GLN A CA 1
ATOM 779 C C . GLN A 1 99 ? 0.723 9.516 -10.050 1.00 87.69 99 GLN A C 1
ATOM 781 O O . GLN A 1 99 ? -0.245 9.201 -10.739 1.00 87.69 99 GLN A O 1
ATOM 786 N N . ASP A 1 100 ? 1.942 9.051 -10.313 1.00 92.81 100 ASP A N 1
ATOM 787 C CA . ASP A 1 100 ? 2.211 7.941 -11.225 1.00 92.81 100 ASP A CA 1
ATOM 788 C C . ASP A 1 100 ? 2.007 6.637 -10.459 1.00 92.81 100 ASP A C 1
ATOM 790 O O . ASP A 1 100 ? 2.609 6.460 -9.402 1.00 92.81 100 ASP A O 1
ATOM 794 N N . LEU A 1 101 ? 1.147 5.756 -10.959 1.00 94.19 101 LEU A N 1
ATOM 795 C CA . LEU A 1 101 ? 0.825 4.485 -10.327 1.00 94.19 101 LEU A CA 1
ATOM 796 C C . LEU A 1 101 ? 1.349 3.350 -11.193 1.00 94.19 101 LEU A C 1
ATOM 798 O O . LEU A 1 101 ? 0.944 3.193 -12.344 1.00 94.19 101 LEU A O 1
ATOM 802 N N . LEU A 1 102 ? 2.211 2.523 -10.612 1.00 96.38 102 LEU A N 1
ATOM 803 C CA . LEU A 1 102 ? 2.756 1.323 -11.230 1.00 96.38 102 LEU A CA 1
ATOM 804 C C . LEU A 1 102 ? 2.496 0.121 -10.319 1.00 96.38 102 LEU A C 1
ATOM 806 O O . LEU A 1 102 ? 2.824 0.136 -9.135 1.00 96.38 102 LEU A O 1
ATOM 810 N N . VAL A 1 103 ? 1.963 -0.952 -10.892 1.00 97.44 103 VAL A N 1
ATOM 811 C CA . VAL A 1 103 ? 1.844 -2.255 -10.237 1.00 97.44 103 VAL A CA 1
ATOM 812 C C . VAL A 1 103 ? 2.598 -3.283 -11.061 1.00 97.44 103 VAL A C 1
ATOM 814 O O . VAL A 1 103 ? 2.363 -3.426 -12.263 1.00 97.44 103 VAL A O 1
ATOM 817 N N . PHE A 1 104 ? 3.489 -4.041 -10.428 1.00 98.06 104 PHE A N 1
ATOM 818 C CA . PHE A 1 104 ? 4.200 -5.131 -11.093 1.00 98.06 104 PHE A CA 1
ATOM 819 C C . PHE A 1 104 ? 4.326 -6.367 -10.202 1.00 98.06 104 PHE A C 1
ATOM 821 O O . PHE A 1 104 ? 4.363 -6.279 -8.980 1.00 98.06 104 PHE A O 1
ATOM 828 N N . GLU A 1 105 ? 4.406 -7.542 -10.822 1.00 98.38 105 GLU A N 1
ATOM 829 C CA . GLU A 1 105 ? 4.814 -8.774 -10.153 1.00 98.38 105 GLU A CA 1
ATOM 830 C C . GLU A 1 105 ? 6.343 -8.850 -10.171 1.00 98.38 105 GLU A C 1
ATOM 832 O O . GLU A 1 105 ? 6.973 -8.769 -11.230 1.00 98.38 105 GLU A O 1
ATOM 837 N N . SER A 1 106 ? 6.945 -9.018 -9.000 1.00 98.31 106 SER A N 1
ATOM 838 C CA . SER A 1 106 ? 8.376 -9.264 -8.828 1.00 98.31 106 SER A CA 1
ATOM 839 C C . SER A 1 106 ? 8.683 -10.763 -8.753 1.00 98.31 106 SER A C 1
ATOM 841 O O . SER A 1 106 ? 7.823 -11.568 -8.399 1.00 98.31 106 SER A O 1
ATOM 843 N N . GLU A 1 107 ? 9.927 -11.162 -9.026 1.00 97.62 107 GLU A N 1
ATOM 844 C CA . GLU A 1 107 ? 10.310 -12.584 -8.941 1.00 97.62 107 GLU A CA 1
ATOM 845 C C . GLU A 1 107 ? 10.251 -13.162 -7.516 1.00 97.62 107 GLU A C 1
ATOM 847 O O . GLU A 1 107 ? 10.011 -14.357 -7.341 1.00 97.62 107 GLU A O 1
ATOM 852 N N . HIS A 1 108 ? 10.470 -12.332 -6.490 1.00 96.50 108 HIS A N 1
ATOM 853 C CA . HIS A 1 108 ?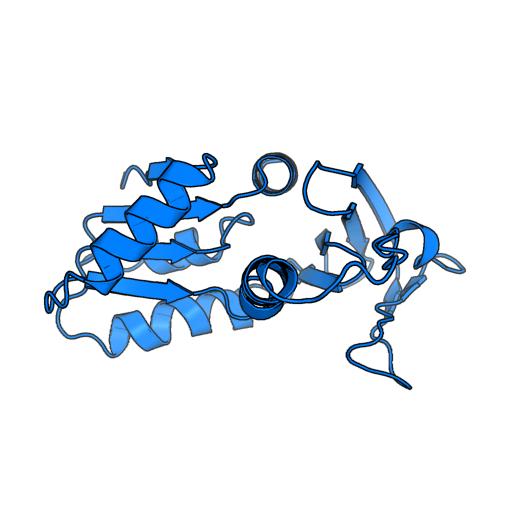 10.666 -12.808 -5.115 1.00 96.50 108 HIS A CA 1
ATOM 854 C C . HIS A 1 108 ? 9.888 -12.052 -4.031 1.00 96.50 108 HIS A C 1
ATOM 856 O O . HIS A 1 108 ? 9.920 -12.496 -2.885 1.00 96.50 108 HIS A O 1
ATOM 862 N N . HIS A 1 109 ? 9.213 -10.946 -4.349 1.00 96.62 109 HIS A N 1
ATOM 863 C CA . HIS A 1 109 ? 8.423 -10.146 -3.395 1.00 96.62 109 HIS A CA 1
ATOM 864 C C . HIS A 1 109 ? 6.919 -10.124 -3.742 1.00 96.62 109 HIS A C 1
ATOM 866 O O . HIS A 1 109 ? 6.138 -9.400 -3.125 1.00 96.62 109 HIS A O 1
ATOM 872 N N . GLY A 1 110 ? 6.506 -10.951 -4.712 1.00 96.94 110 GLY A N 1
ATOM 873 C CA . GLY A 1 110 ? 5.139 -11.010 -5.229 1.00 96.94 110 GLY A CA 1
ATOM 874 C C . GLY A 1 110 ? 4.727 -9.693 -5.882 1.00 96.94 110 GLY A C 1
ATOM 875 O O . GLY A 1 110 ? 5.549 -9.083 -6.571 1.00 96.94 110 GLY A O 1
ATOM 876 N N . ASN A 1 111 ? 3.480 -9.264 -5.689 1.00 97.06 111 ASN A N 1
ATOM 877 C CA . ASN A 1 111 ? 2.990 -8.013 -6.269 1.00 97.06 111 ASN A CA 1
ATOM 878 C C . ASN A 1 111 ? 3.554 -6.808 -5.510 1.00 97.06 111 ASN A C 1
ATOM 880 O O . ASN A 1 111 ? 3.653 -6.830 -4.282 1.00 97.06 111 ASN A O 1
ATOM 884 N N . VAL A 1 112 ? 3.911 -5.774 -6.265 1.00 97.19 112 VAL A N 1
ATOM 885 C CA . VAL A 1 112 ? 4.521 -4.538 -5.784 1.00 97.19 112 VAL A CA 1
ATOM 886 C C . VAL A 1 112 ? 3.700 -3.360 -6.294 1.00 97.19 112 VAL A C 1
ATOM 888 O O . VAL A 1 112 ? 3.489 -3.245 -7.502 1.00 97.19 112 VAL A O 1
ATOM 891 N N . LEU A 1 113 ? 3.261 -2.495 -5.380 1.00 95.81 113 LEU A N 1
ATOM 892 C CA . LEU A 1 113 ? 2.652 -1.201 -5.692 1.00 95.81 113 LEU A CA 1
ATOM 893 C C . LEU A 1 113 ? 3.712 -0.108 -5.565 1.00 95.81 113 LEU A C 1
ATOM 895 O O . LEU A 1 113 ? 4.390 -0.003 -4.541 1.00 95.81 113 LEU A O 1
ATOM 899 N N . VAL A 1 114 ? 3.820 0.721 -6.593 1.00 95.19 114 VAL A N 1
ATOM 900 C CA . VAL A 1 114 ? 4.744 1.847 -6.675 1.00 95.19 114 VAL A CA 1
ATOM 901 C C . VAL A 1 114 ? 3.956 3.110 -6.990 1.00 95.19 114 VAL A C 1
ATOM 903 O O . VAL A 1 114 ? 3.154 3.118 -7.922 1.00 95.19 114 VAL A O 1
ATOM 906 N N . LEU A 1 115 ? 4.220 4.177 -6.235 1.00 92.31 115 LEU A N 1
ATOM 907 C CA . LEU A 1 115 ? 3.628 5.499 -6.433 1.00 92.31 115 LEU A CA 1
ATOM 908 C C . LEU A 1 115 ? 4.734 6.549 -6.592 1.00 92.31 115 LEU A C 1
ATOM 910 O O . LEU A 1 115 ? 5.632 6.622 -5.754 1.00 92.31 115 LEU A O 1
ATOM 914 N N . ASP A 1 116 ? 4.704 7.316 -7.688 1.00 92.19 116 ASP A N 1
ATOM 915 C CA . ASP A 1 116 ? 5.734 8.300 -8.079 1.00 92.19 116 ASP A CA 1
ATOM 916 C C . ASP A 1 116 ? 7.177 7.741 -7.980 1.00 92.19 116 ASP A C 1
ATOM 918 O O . ASP A 1 116 ? 8.117 8.418 -7.553 1.00 92.19 116 ASP A O 1
ATOM 922 N N . GLY A 1 117 ? 7.352 6.469 -8.355 1.00 91.62 117 GLY A N 1
ATOM 923 C CA . GLY A 1 117 ? 8.643 5.775 -8.332 1.00 91.62 117 GLY A CA 1
ATOM 924 C C . GLY A 1 117 ? 9.089 5.234 -6.966 1.00 91.62 117 GLY A C 1
ATOM 925 O O . GLY A 1 117 ? 10.204 4.724 -6.861 1.00 91.62 117 GLY A O 1
ATOM 926 N N . VAL A 1 118 ? 8.235 5.309 -5.941 1.00 93.00 118 VAL A N 1
ATOM 927 C CA . VAL A 1 118 ? 8.501 4.827 -4.574 1.00 93.00 118 VAL A CA 1
ATOM 928 C C . VAL A 1 118 ? 7.673 3.583 -4.275 1.00 93.00 118 VAL A C 1
ATOM 930 O O . VAL A 1 118 ? 6.454 3.593 -4.464 1.00 93.00 118 VAL A O 1
ATOM 933 N N . ILE A 1 119 ? 8.314 2.522 -3.787 1.00 94.19 119 ILE A N 1
ATOM 934 C CA . ILE A 1 119 ? 7.650 1.276 -3.398 1.00 94.19 119 ILE A CA 1
ATOM 935 C C . ILE A 1 119 ? 6.798 1.545 -2.157 1.00 94.19 119 ILE A C 1
ATOM 937 O O . ILE A 1 119 ? 7.300 1.983 -1.126 1.00 94.19 119 ILE A O 1
ATOM 941 N N . GLN A 1 120 ? 5.500 1.268 -2.259 1.00 92.06 120 GLN A N 1
ATOM 942 C CA . GLN A 1 120 ? 4.553 1.446 -1.159 1.00 92.06 120 GLN A CA 1
ATOM 943 C C . GLN A 1 120 ? 4.324 0.156 -0.392 1.00 92.06 120 GLN A C 1
ATOM 945 O O . GLN A 1 120 ? 4.338 0.144 0.836 1.00 92.06 120 GLN A O 1
ATOM 950 N N . VAL A 1 121 ? 4.120 -0.939 -1.121 1.00 93.56 121 VAL A N 1
ATOM 951 C CA . VAL A 1 121 ? 3.849 -2.241 -0.521 1.00 93.56 121 VAL A CA 1
ATOM 952 C C . VAL A 1 121 ? 4.364 -3.358 -1.415 1.00 93.56 121 VAL A C 1
ATOM 954 O O . VAL A 1 121 ? 4.275 -3.281 -2.645 1.00 93.56 121 VAL A O 1
ATOM 957 N N . THR A 1 122 ? 4.890 -4.409 -0.786 1.00 96.06 122 THR A N 1
ATOM 958 C CA . THR A 1 122 ? 5.098 -5.705 -1.428 1.00 96.06 122 THR A CA 1
ATOM 959 C C . THR A 1 122 ? 4.326 -6.773 -0.671 1.00 96.06 122 THR A C 1
ATOM 961 O O . THR A 1 122 ? 4.331 -6.810 0.557 1.00 96.06 122 THR A O 1
ATOM 964 N N . THR A 1 123 ? 3.698 -7.700 -1.389 1.00 94.38 123 THR A N 1
ATOM 965 C CA . THR A 1 123 ? 2.914 -8.775 -0.746 1.00 94.38 123 THR A CA 1
ATOM 966 C C . THR A 1 123 ? 3.728 -9.657 0.205 1.00 94.38 123 THR A C 1
ATOM 968 O O . THR A 1 123 ? 3.161 -10.322 1.069 1.00 94.38 123 THR A O 1
ATOM 971 N N . ARG A 1 124 ? 5.059 -9.700 0.052 1.00 95.62 124 ARG A N 1
ATOM 972 C CA . ARG A 1 124 ? 5.928 -10.537 0.883 1.00 95.62 124 ARG A CA 1
ATOM 973 C C . ARG A 1 124 ? 6.172 -9.957 2.274 1.00 95.62 124 ARG A C 1
ATOM 975 O O . ARG A 1 124 ? 6.328 -10.737 3.211 1.00 95.62 124 ARG A O 1
ATOM 982 N N . ASP A 1 125 ? 6.266 -8.639 2.405 1.00 94.19 125 ASP A N 1
ATOM 983 C CA . ASP A 1 125 ? 6.678 -7.962 3.642 1.00 94.19 125 ASP A CA 1
ATOM 984 C C . ASP A 1 125 ? 5.660 -6.943 4.171 1.00 94.19 125 ASP A C 1
ATOM 986 O O . ASP A 1 125 ? 5.890 -6.368 5.239 1.00 94.19 125 ASP A O 1
ATOM 990 N N . GLU A 1 126 ? 4.509 -6.792 3.503 1.00 93.69 126 GLU A N 1
ATOM 991 C CA . GLU A 1 126 ? 3.439 -5.864 3.886 1.00 93.69 126 GLU A CA 1
ATOM 992 C C . GLU A 1 126 ? 3.025 -5.983 5.358 1.00 93.69 126 GLU A C 1
ATOM 994 O O . GLU A 1 126 ? 2.777 -4.975 6.025 1.00 93.69 126 GLU A O 1
ATOM 999 N N . PHE A 1 127 ? 3.023 -7.214 5.884 1.00 93.25 127 PHE A N 1
ATOM 1000 C CA . PHE A 1 127 ? 2.600 -7.524 7.246 1.00 93.25 127 PHE A CA 1
ATOM 1001 C C . PHE A 1 127 ? 3.431 -6.751 8.271 1.00 93.25 127 PHE A C 1
ATOM 1003 O O . PHE A 1 127 ? 2.893 -6.260 9.254 1.00 93.25 127 PHE A O 1
ATOM 1010 N N . SER A 1 128 ? 4.731 -6.574 8.018 1.00 93.38 128 SER A N 1
ATOM 1011 C CA . SER A 1 128 ? 5.640 -5.912 8.954 1.00 93.38 128 SER A CA 1
ATOM 1012 C C . SER A 1 128 ? 5.254 -4.451 9.184 1.00 93.38 128 SER A C 1
ATOM 1014 O O . SER A 1 128 ? 5.259 -3.981 10.319 1.00 93.38 128 SER A O 1
ATOM 1016 N N . TYR A 1 129 ? 4.857 -3.741 8.128 1.00 92.19 129 TYR A N 1
ATOM 1017 C CA . TYR A 1 129 ? 4.384 -2.366 8.223 1.00 92.19 129 TYR A CA 1
ATOM 1018 C C . TYR A 1 129 ? 2.947 -2.308 8.749 1.00 92.19 129 TYR A C 1
ATOM 1020 O O . TYR A 1 129 ? 2.668 -1.588 9.712 1.00 92.19 129 TYR A O 1
ATOM 1028 N N . GLN A 1 130 ? 2.046 -3.084 8.139 1.00 93.12 130 GLN A N 1
ATOM 1029 C CA . GLN A 1 130 ? 0.608 -3.033 8.410 1.00 93.12 130 GLN A CA 1
ATOM 1030 C C . GLN A 1 130 ? 0.283 -3.453 9.853 1.00 93.12 130 GLN A C 1
ATOM 1032 O O . GLN A 1 130 ? -0.486 -2.771 10.533 1.00 93.12 130 GLN A O 1
ATOM 1037 N N . GLU A 1 131 ? 0.911 -4.519 10.360 1.00 94.81 131 GLU A N 1
ATOM 1038 C CA . GLU A 1 131 ? 0.730 -4.972 11.743 1.00 94.81 131 GLU A CA 1
ATOM 1039 C C . GLU A 1 131 ? 1.259 -3.936 12.735 1.00 94.81 131 GLU A C 1
ATOM 1041 O O . GLU A 1 131 ? 0.589 -3.612 13.715 1.00 94.81 131 GLU A O 1
ATOM 1046 N N . MET A 1 132 ? 2.441 -3.373 12.480 1.00 93.12 132 MET A N 1
ATOM 1047 C CA . MET A 1 132 ? 3.069 -2.421 13.396 1.00 93.12 132 MET A CA 1
ATOM 1048 C C . MET A 1 132 ? 2.269 -1.125 13.496 1.00 93.12 132 MET A C 1
ATOM 1050 O O . MET A 1 132 ? 2.004 -0.649 14.604 1.00 93.12 132 MET A O 1
ATOM 1054 N N . ILE A 1 133 ? 1.847 -0.564 12.360 1.00 92.06 133 ILE A N 1
ATOM 1055 C CA . ILE A 1 133 ? 1.110 0.701 12.354 1.00 92.06 133 ILE A CA 1
ATOM 1056 C C . ILE A 1 133 ? -0.311 0.553 12.907 1.00 92.06 133 ILE A C 1
ATOM 1058 O O . ILE A 1 133 ? -0.826 1.497 13.502 1.00 92.06 133 ILE A O 1
ATOM 1062 N N . ALA A 1 134 ? -0.935 -0.622 12.769 1.00 92.75 134 ALA A N 1
ATOM 1063 C CA . ALA A 1 134 ? -2.253 -0.887 13.336 1.00 92.75 134 ALA A CA 1
ATOM 1064 C C . ALA A 1 134 ? -2.176 -1.276 14.822 1.00 92.75 134 ALA A C 1
ATOM 1066 O O . ALA A 1 134 ? -2.800 -0.641 15.676 1.00 92.75 134 ALA A O 1
ATOM 1067 N N . HIS A 1 135 ? -1.428 -2.327 15.160 1.00 94.75 135 HIS A N 1
ATOM 1068 C CA . HIS A 1 135 ? -1.515 -2.965 16.472 1.00 94.75 135 HIS A CA 1
ATOM 1069 C C . HIS A 1 135 ? -0.876 -2.151 17.593 1.00 94.75 135 HIS A C 1
ATOM 1071 O O . HIS A 1 135 ? -1.445 -2.118 18.682 1.00 94.75 135 HIS A O 1
ATOM 1077 N N . ILE A 1 136 ? 0.248 -1.465 17.358 1.00 94.19 136 ILE A N 1
ATOM 1078 C CA . ILE A 1 136 ? 0.909 -0.658 18.400 1.00 94.19 136 ILE A CA 1
ATOM 1079 C C . ILE A 1 136 ? -0.055 0.377 19.007 1.00 94.19 136 ILE A C 1
ATOM 1081 O O . ILE A 1 136 ? -0.279 0.341 20.220 1.00 94.19 136 ILE A O 1
ATOM 1085 N N . PRO A 1 137 ? -0.666 1.281 18.218 1.00 91.50 137 PRO A N 1
ATOM 1086 C CA . PRO A 1 137 ? -1.598 2.264 18.765 1.00 91.50 137 PRO A CA 1
ATOM 1087 C C . PRO A 1 137 ? -2.891 1.637 19.301 1.00 91.50 137 PRO A C 1
ATOM 1089 O O . PRO A 1 137 ? -3.406 2.112 20.313 1.00 91.50 137 PRO A O 1
ATOM 1092 N N . LEU A 1 138 ? -3.405 0.566 18.682 1.00 92.50 138 LEU A N 1
ATOM 1093 C CA . LEU A 1 138 ? -4.632 -0.096 19.146 1.00 92.50 138 LEU A CA 1
ATOM 1094 C C . LEU A 1 138 ? -4.445 -0.813 20.490 1.00 92.50 138 LEU A C 1
ATOM 1096 O O . LEU A 1 138 ? -5.356 -0.785 21.312 1.00 92.50 138 LEU A O 1
ATOM 1100 N N . PHE A 1 139 ? -3.271 -1.394 20.749 1.00 93.25 139 PHE A N 1
ATOM 1101 C CA . PHE A 1 139 ? -2.952 -2.003 22.044 1.00 93.25 139 PHE A CA 1
ATOM 1102 C C . PHE A 1 139 ? -2.562 -0.982 23.116 1.00 93.25 139 PHE A C 1
ATOM 1104 O O . PHE A 1 139 ? -2.797 -1.227 24.298 1.00 93.25 139 PHE A O 1
ATOM 1111 N N . ALA A 1 140 ? -1.988 0.161 22.734 1.00 91.94 140 ALA A N 1
ATOM 1112 C CA . ALA A 1 140 ? -1.653 1.227 23.680 1.00 91.94 140 ALA A CA 1
ATOM 1113 C C . ALA A 1 140 ? -2.891 1.984 24.193 1.00 91.94 140 ALA A C 1
ATOM 1115 O O . ALA A 1 140 ? -2.857 2.600 25.261 1.00 91.94 140 ALA A O 1
ATOM 1116 N N . HIS A 1 141 ? -3.983 1.970 23.432 1.00 90.44 141 HIS A N 1
ATOM 1117 C CA . HIS A 1 141 ? -5.201 2.687 23.767 1.00 90.44 141 HIS A CA 1
ATOM 1118 C C . HIS A 1 141 ? -6.155 1.813 24.605 1.00 90.44 141 HIS A C 1
ATOM 1120 O O . HIS A 1 141 ? -6.442 0.681 24.223 1.00 90.44 141 HIS A O 1
ATOM 1126 N N . PRO A 1 142 ? -6.736 2.325 25.707 1.00 89.31 142 PRO A N 1
ATOM 1127 C CA . PRO A 1 142 ? -7.497 1.495 26.645 1.00 89.31 142 PRO A CA 1
ATOM 1128 C C . PRO A 1 142 ? -8.821 0.953 26.084 1.00 89.31 142 PRO A C 1
ATOM 1130 O O . PRO A 1 142 ? -9.286 -0.093 26.525 1.00 89.31 142 PRO A O 1
ATOM 1133 N N . ASN A 1 143 ? -9.465 1.668 25.154 1.00 91.44 143 ASN A N 1
ATOM 1134 C CA . ASN A 1 143 ? -10.742 1.244 24.564 1.00 91.44 143 ASN A CA 1
ATOM 1135 C C . ASN A 1 143 ? -10.982 1.855 23.166 1.00 91.44 143 ASN A C 1
ATOM 1137 O O . ASN A 1 143 ? -11.739 2.823 23.038 1.00 91.44 143 ASN A O 1
ATOM 1141 N N . PRO A 1 144 ? -10.275 1.391 22.122 1.00 91.31 144 PRO A N 1
ATOM 1142 C CA . PRO A 1 144 ? -10.393 1.969 20.788 1.00 91.31 144 PRO A CA 1
ATOM 1143 C C . PRO A 1 144 ? -11.691 1.536 20.104 1.00 91.31 144 PRO A C 1
ATOM 1145 O O . PRO A 1 144 ? -11.828 0.383 19.714 1.00 91.31 144 PRO A O 1
ATOM 1148 N N . LYS A 1 145 ? -12.630 2.472 19.937 1.00 92.94 145 LYS A N 1
ATOM 1149 C CA . LYS A 1 145 ? -13.933 2.215 19.303 1.00 92.94 145 LYS A CA 1
ATOM 1150 C C . LYS A 1 145 ? -14.019 2.738 17.879 1.00 92.94 145 LYS A C 1
ATOM 1152 O O . LYS A 1 145 ? -14.612 2.094 17.026 1.00 92.94 145 LYS A O 1
ATOM 1157 N N . ARG A 1 146 ? -13.447 3.912 17.613 1.00 92.62 146 ARG A N 1
ATOM 1158 C CA . ARG A 1 146 ? -13.474 4.536 16.283 1.00 92.62 146 ARG A CA 1
ATOM 1159 C C . ARG A 1 146 ? -12.061 4.768 15.794 1.00 92.62 146 ARG A C 1
ATOM 1161 O O . ARG A 1 146 ? -11.270 5.381 16.511 1.00 92.62 146 ARG A O 1
ATOM 1168 N N . VAL A 1 147 ? -11.755 4.303 14.593 1.00 91.00 147 VAL A N 1
ATOM 1169 C CA . VAL A 1 147 ? -10.414 4.391 14.013 1.00 91.00 147 VAL A CA 1
ATOM 1170 C C . VAL A 1 147 ? -10.491 5.146 12.696 1.00 91.00 147 VAL A C 1
ATOM 1172 O O . VAL A 1 147 ? -11.292 4.800 11.834 1.00 91.00 147 VAL A O 1
ATOM 1175 N N . LEU A 1 148 ? -9.662 6.175 12.544 1.00 90.19 148 LEU A N 1
ATOM 1176 C CA . LEU A 1 148 ? -9.453 6.859 11.270 1.00 90.19 148 LEU A CA 1
ATOM 1177 C C . LEU A 1 148 ? -8.101 6.458 10.702 1.00 90.19 148 LEU A C 1
ATOM 1179 O O . LEU A 1 148 ? -7.081 6.663 11.356 1.00 90.19 148 LEU A O 1
ATOM 1183 N N . VAL A 1 149 ? -8.118 5.906 9.495 1.00 89.19 149 VAL A N 1
ATOM 1184 C CA . VAL A 1 149 ? -6.946 5.568 8.695 1.00 89.19 149 VAL A CA 1
ATOM 1185 C C . VAL A 1 149 ? -6.832 6.585 7.568 1.00 89.19 149 VAL A C 1
ATOM 1187 O O . VAL A 1 149 ? -7.782 6.809 6.821 1.00 89.19 149 VAL A O 1
ATOM 1190 N N . ILE A 1 150 ? -5.672 7.221 7.463 1.00 86.88 150 ILE A N 1
ATOM 1191 C CA . ILE A 1 150 ? -5.361 8.180 6.403 1.00 86.88 150 ILE A CA 1
ATOM 1192 C C . ILE A 1 150 ? -4.265 7.582 5.518 1.00 86.88 150 ILE A C 1
ATOM 1194 O O . ILE A 1 150 ? -3.179 7.303 6.032 1.00 86.88 150 ILE A O 1
ATOM 1198 N N . GLY A 1 151 ? -4.538 7.428 4.218 1.00 78.50 151 GLY A N 1
ATOM 1199 C CA . GLY A 1 151 ? -3.601 6.864 3.237 1.00 78.50 151 GLY A CA 1
ATOM 1200 C C . GLY A 1 151 ? -3.420 5.352 3.381 1.00 78.50 151 GLY A C 1
ATOM 1201 O O . GLY A 1 151 ? -2.307 4.887 3.618 1.00 78.50 151 GLY A O 1
ATOM 1202 N N . GLY A 1 152 ? -4.524 4.604 3.324 1.00 76.94 152 GLY A N 1
ATOM 1203 C CA . GLY A 1 152 ? -4.559 3.147 3.477 1.00 76.94 152 GLY A CA 1
ATOM 1204 C C . GLY A 1 152 ? -4.962 2.396 2.211 1.00 76.94 152 GLY A C 1
ATOM 1205 O O . GLY A 1 152 ? -5.378 1.252 2.342 1.00 76.94 152 GLY A O 1
ATOM 1206 N N . GLY A 1 153 ? -4.885 3.026 1.029 1.00 78.06 153 GLY A N 1
ATOM 1207 C CA . GLY A 1 153 ? -5.547 2.579 -0.203 1.00 78.06 153 GLY A CA 1
ATOM 1208 C C . GLY A 1 153 ? -5.263 1.146 -0.685 1.00 78.06 153 GLY A C 1
ATOM 1209 O O . GLY A 1 153 ? -6.001 0.655 -1.539 1.00 78.06 153 GLY A O 1
ATOM 1210 N N . ASP A 1 154 ? -4.262 0.457 -0.128 1.00 85.69 154 ASP A N 1
ATOM 1211 C CA . ASP A 1 154 ? -3.991 -0.977 -0.313 1.00 85.69 154 ASP A CA 1
ATOM 1212 C C . ASP A 1 154 ? -4.911 -1.897 0.522 1.00 85.69 154 ASP A C 1
ATOM 1214 O O . ASP A 1 154 ? -5.029 -3.093 0.265 1.00 85.69 154 ASP A O 1
ATOM 1218 N N . GLY A 1 155 ? -5.585 -1.351 1.534 1.00 88.25 155 GLY A N 1
ATOM 1219 C CA . GLY A 1 155 ? -6.536 -2.030 2.413 1.00 88.25 155 GLY A CA 1
ATOM 1220 C C . GLY A 1 155 ? -5.901 -2.878 3.520 1.00 88.25 155 GLY A C 1
ATOM 1221 O O . GLY A 1 155 ? -6.614 -3.397 4.386 1.00 88.25 155 GLY A O 1
ATOM 1222 N N . GLY A 1 156 ? -4.576 -3.014 3.554 1.00 91.12 156 GLY A N 1
ATOM 1223 C CA . GLY A 1 156 ? -3.910 -3.883 4.518 1.00 91.12 156 GLY A CA 1
ATOM 1224 C C . GLY A 1 156 ? -3.966 -3.373 5.956 1.00 91.12 156 GLY A C 1
ATOM 1225 O O . GLY A 1 156 ? -4.236 -4.143 6.876 1.00 91.12 156 GLY A O 1
ATOM 1226 N N . VAL A 1 157 ? -3.839 -2.061 6.175 1.00 91.69 157 VAL A N 1
ATOM 1227 C CA . VAL A 1 157 ? -4.036 -1.477 7.516 1.00 91.69 157 VAL A CA 1
ATOM 1228 C C . VAL A 1 157 ? -5.474 -1.693 7.996 1.00 91.69 157 VAL A C 1
ATOM 1230 O O . VAL A 1 157 ? -5.691 -2.053 9.153 1.00 91.69 157 VAL A O 1
ATOM 1233 N N . LEU A 1 158 ? -6.469 -1.541 7.113 1.00 92.62 158 LEU A N 1
ATOM 1234 C CA . LEU A 1 158 ? -7.874 -1.790 7.456 1.00 92.62 158 LEU A CA 1
ATOM 1235 C C . LEU A 1 158 ? -8.112 -3.238 7.884 1.00 92.62 158 LEU A C 1
ATOM 1237 O O . LEU A 1 158 ? -8.838 -3.477 8.853 1.00 92.62 158 LEU A O 1
ATOM 1241 N N . ARG A 1 159 ? -7.476 -4.195 7.196 1.00 94.88 159 ARG A N 1
ATOM 1242 C CA . ARG A 1 159 ? -7.518 -5.619 7.547 1.00 94.88 159 ARG A CA 1
ATOM 1243 C C . ARG A 1 159 ? -7.037 -5.849 8.977 1.00 94.88 159 ARG A C 1
ATOM 1245 O O . ARG A 1 159 ? -7.706 -6.561 9.725 1.00 94.88 159 ARG A O 1
ATOM 1252 N N . GLU A 1 160 ? -5.933 -5.222 9.374 1.00 95.69 160 GLU A N 1
ATOM 1253 C CA . GLU A 1 160 ? -5.361 -5.391 10.713 1.00 95.69 160 GLU A CA 1
ATOM 1254 C C . GLU A 1 160 ? -6.170 -4.668 11.802 1.00 95.69 160 GLU A C 1
ATOM 1256 O O . GLU A 1 160 ? -6.412 -5.230 12.875 1.00 95.69 160 GLU A O 1
ATOM 1261 N N . VAL A 1 161 ? -6.700 -3.473 11.515 1.00 94.62 161 VAL A N 1
ATOM 1262 C CA . VAL A 1 161 ? -7.619 -2.759 12.422 1.00 94.62 161 VAL A CA 1
ATOM 1263 C C . VAL A 1 161 ? -8.883 -3.588 12.681 1.00 94.62 161 VAL A C 1
ATOM 1265 O O . VAL A 1 161 ? -9.307 -3.724 13.831 1.00 94.62 161 VAL A O 1
ATOM 1268 N N . ALA A 1 162 ? -9.457 -4.201 11.642 1.00 95.06 162 ALA A N 1
ATOM 1269 C CA . ALA A 1 162 ? -10.682 -4.995 11.739 1.00 95.06 162 ALA A CA 1
ATOM 1270 C C . ALA A 1 162 ? -10.547 -6.259 12.614 1.00 95.06 162 ALA A C 1
ATOM 1272 O O . ALA A 1 162 ? -11.560 -6.847 13.001 1.00 95.06 162 ALA A O 1
ATOM 1273 N N . ARG A 1 163 ? -9.324 -6.678 12.972 1.00 95.75 163 ARG A N 1
ATOM 1274 C CA . ARG A 1 163 ? -9.097 -7.790 13.914 1.00 95.75 163 ARG A CA 1
ATOM 1275 C C . ARG A 1 163 ? -9.424 -7.427 15.364 1.00 95.75 163 ARG A C 1
ATOM 1277 O O . ARG A 1 163 ? -9.647 -8.323 16.184 1.00 95.75 163 ARG A O 1
ATOM 1284 N N . HIS A 1 164 ? -9.462 -6.140 15.708 1.00 94.81 164 HIS A N 1
ATOM 1285 C CA . HIS A 1 164 ? -9.714 -5.682 17.074 1.00 94.81 164 HIS A CA 1
ATOM 1286 C C . HIS A 1 164 ? -11.211 -5.611 17.365 1.00 94.81 164 HIS A C 1
ATOM 1288 O O . HIS A 1 164 ? -11.895 -4.680 16.956 1.00 94.81 164 HIS A O 1
ATOM 1294 N N . LYS A 1 165 ? -11.722 -6.569 18.147 1.00 92.62 165 LYS A N 1
ATOM 1295 C CA . LYS A 1 165 ? -13.161 -6.696 18.465 1.00 92.62 165 LYS A CA 1
ATOM 1296 C C . LYS A 1 165 ? -13.790 -5.474 19.152 1.00 92.62 165 LYS A C 1
ATOM 1298 O O . LYS A 1 165 ? -15.009 -5.361 19.150 1.00 92.62 165 LYS A O 1
ATOM 1303 N N . GLY A 1 166 ? -12.985 -4.617 19.784 1.00 91.44 166 GLY A N 1
ATOM 1304 C CA . GLY A 1 166 ? -13.456 -3.381 20.420 1.00 91.44 166 GLY A CA 1
ATOM 1305 C C . GLY A 1 166 ? -13.735 -2.243 19.435 1.00 91.44 166 GLY A C 1
ATOM 1306 O O . GLY A 1 166 ? -14.402 -1.280 19.808 1.00 91.44 166 GLY A O 1
ATOM 1307 N N . VAL A 1 167 ? -13.253 -2.361 18.194 1.00 94.44 167 VAL A N 1
ATOM 1308 C CA . VAL A 1 167 ? -13.463 -1.366 17.142 1.00 94.44 167 VAL A CA 1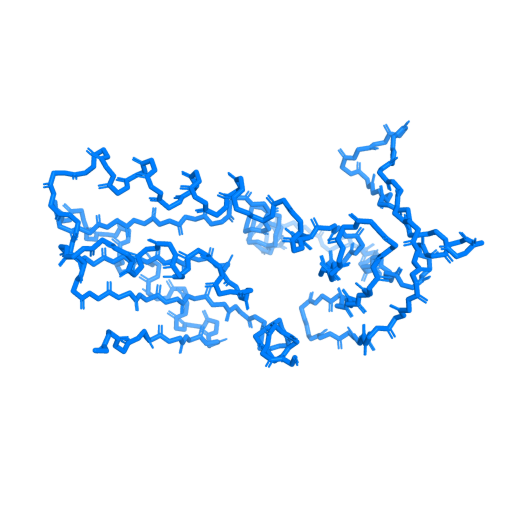
ATOM 1309 C C . VAL A 1 167 ? -14.871 -1.521 16.568 1.00 94.44 167 VAL A C 1
ATOM 1311 O O . VAL A 1 167 ? -15.264 -2.586 16.097 1.00 94.44 167 VAL A O 1
ATOM 1314 N N . GLU A 1 168 ? -15.625 -0.430 16.611 1.00 94.25 168 GLU A N 1
ATOM 1315 C CA . GLU A 1 168 ? -17.018 -0.309 16.176 1.00 94.25 168 GLU A CA 1
ATOM 1316 C C . GLU A 1 168 ? -17.131 0.417 14.822 1.00 94.25 168 GLU A C 1
ATOM 1318 O O . GLU A 1 168 ? -18.048 0.143 14.053 1.00 94.25 168 GLU A O 1
ATOM 1323 N N . GLU A 1 169 ? -16.203 1.330 14.507 1.00 92.69 169 GLU A N 1
ATOM 1324 C CA . GLU A 1 169 ? -16.195 2.109 13.261 1.00 92.69 169 GLU A CA 1
ATOM 1325 C C . GLU A 1 169 ? -14.764 2.280 12.735 1.00 92.69 169 GLU A C 1
ATOM 1327 O O . GLU A 1 169 ? -13.861 2.668 13.483 1.00 92.69 169 GLU A O 1
ATOM 1332 N N . ILE A 1 170 ? -14.572 2.033 11.435 1.00 91.56 170 ILE A N 1
ATOM 1333 C CA . ILE A 1 170 ? -13.324 2.310 10.719 1.00 91.56 170 ILE A CA 1
ATOM 1334 C C . ILE A 1 170 ? -13.643 3.275 9.578 1.00 91.56 170 ILE A C 1
ATOM 1336 O O . ILE A 1 170 ? -14.495 2.992 8.733 1.00 91.56 170 ILE A O 1
ATOM 1340 N N . ILE A 1 171 ? -12.971 4.421 9.575 1.00 88.62 171 ILE A N 1
ATOM 1341 C CA . ILE A 1 171 ? -13.061 5.424 8.519 1.00 88.62 171 ILE A CA 1
ATOM 1342 C C . ILE A 1 171 ? -11.734 5.424 7.786 1.00 88.62 171 ILE A C 1
ATOM 1344 O O . ILE A 1 171 ? -10.688 5.597 8.408 1.00 88.62 171 ILE A O 1
ATOM 1348 N N . GLU A 1 172 ? -11.786 5.251 6.476 1.00 87.31 172 GLU A N 1
ATOM 1349 C CA . GLU A 1 172 ? -10.621 5.363 5.617 1.00 87.31 172 GLU A CA 1
ATOM 1350 C C . GLU A 1 172 ? -10.744 6.590 4.721 1.00 87.31 172 GLU A C 1
ATOM 1352 O O . GLU A 1 172 ? -11.755 6.788 4.043 1.00 87.31 172 GLU A O 1
ATOM 1357 N N . CYS A 1 173 ? -9.685 7.391 4.707 1.00 85.75 173 CYS A N 1
ATOM 1358 C CA . CYS A 1 173 ? -9.522 8.509 3.797 1.00 85.75 173 CYS A CA 1
ATOM 1359 C C . CYS A 1 173 ? -8.367 8.212 2.839 1.00 85.75 173 CYS A C 1
ATOM 1361 O O . CYS A 1 173 ? -7.205 8.214 3.259 1.00 85.75 173 CYS A O 1
ATOM 1363 N N . GLU A 1 174 ? -8.689 8.008 1.566 1.00 83.69 174 GLU A N 1
ATOM 1364 C CA . GLU A 1 174 ? -7.726 7.864 0.475 1.00 83.69 174 GLU A CA 1
ATOM 1365 C C . GLU A 1 174 ? -8.101 8.862 -0.615 1.00 83.69 174 GLU A C 1
ATOM 1367 O O . GLU A 1 174 ? -9.223 8.840 -1.095 1.00 83.69 174 GLU A O 1
ATOM 1372 N N . ILE A 1 175 ? -7.187 9.760 -0.965 1.00 83.25 175 ILE A N 1
ATOM 1373 C CA . ILE A 1 175 ? -7.441 10.858 -1.905 1.00 83.25 175 ILE A CA 1
ATOM 1374 C C . ILE A 1 175 ? -7.448 10.370 -3.357 1.00 83.25 175 ILE A C 1
ATOM 1376 O O . ILE A 1 175 ? -8.145 10.930 -4.200 1.00 83.25 175 ILE A O 1
ATOM 1380 N N . ASP A 1 176 ? -6.675 9.325 -3.652 1.00 85.12 176 ASP A N 1
ATOM 1381 C CA . ASP A 1 176 ? -6.493 8.831 -5.007 1.00 85.12 176 ASP A CA 1
ATOM 1382 C C . ASP A 1 176 ? -7.295 7.547 -5.242 1.00 85.12 176 ASP A C 1
ATOM 1384 O O . ASP A 1 176 ? -6.900 6.444 -4.855 1.00 85.12 176 ASP A O 1
ATOM 1388 N N . GLU A 1 177 ? -8.428 7.681 -5.936 1.00 88.25 177 GLU A N 1
ATOM 1389 C CA . GLU A 1 177 ? -9.278 6.546 -6.304 1.00 88.25 177 GLU A CA 1
ATOM 1390 C C . GLU A 1 177 ? -8.535 5.506 -7.163 1.00 88.25 177 GLU A C 1
ATOM 1392 O O . GLU A 1 177 ? -8.828 4.310 -7.071 1.00 88.25 177 GLU A O 1
ATOM 1397 N N . GLY A 1 178 ? -7.526 5.922 -7.939 1.00 89.25 178 GLY A N 1
ATOM 1398 C CA . GLY A 1 178 ? -6.694 5.009 -8.720 1.00 89.25 178 GLY A CA 1
ATOM 1399 C C . GLY A 1 178 ? -5.979 3.982 -7.842 1.00 89.25 178 GLY A C 1
ATOM 1400 O O . GLY A 1 178 ? -5.935 2.801 -8.186 1.00 89.25 178 GLY A O 1
ATOM 1401 N N . VAL A 1 179 ? -5.516 4.385 -6.654 1.00 89.06 179 VAL A N 1
ATOM 1402 C CA . VAL A 1 179 ? -4.862 3.478 -5.694 1.00 89.06 179 VAL A CA 1
ATOM 1403 C C . VAL A 1 179 ? -5.838 2.410 -5.202 1.00 89.06 179 VAL A C 1
ATOM 1405 O O . VAL A 1 179 ? -5.498 1.225 -5.163 1.00 89.06 179 VAL A O 1
ATOM 1408 N N . ILE A 1 180 ? -7.078 2.801 -4.900 1.00 89.00 180 ILE A N 1
ATOM 1409 C CA . ILE A 1 180 ? -8.129 1.880 -4.450 1.00 89.00 180 ILE A CA 1
ATOM 1410 C C . ILE A 1 180 ? -8.482 0.886 -5.561 1.00 89.00 180 ILE A C 1
ATOM 1412 O O . ILE A 1 180 ? -8.645 -0.310 -5.308 1.00 89.00 180 ILE A O 1
ATOM 1416 N N . ILE A 1 181 ? -8.631 1.375 -6.794 1.00 91.19 181 ILE A N 1
ATOM 1417 C CA . ILE A 1 181 ? -8.978 0.542 -7.950 1.00 91.19 181 ILE A CA 1
ATOM 1418 C C . ILE A 1 181 ? -7.857 -0.454 -8.240 1.00 91.19 181 ILE A C 1
ATOM 1420 O O . ILE A 1 181 ? -8.139 -1.635 -8.434 1.00 91.19 181 ILE A O 1
ATOM 1424 N N . ALA A 1 182 ? -6.602 0.001 -8.250 1.00 90.81 182 ALA A N 1
ATOM 1425 C CA . ALA A 1 182 ? -5.445 -0.855 -8.482 1.00 90.81 182 ALA A CA 1
ATOM 1426 C C . ALA A 1 182 ? -5.330 -1.963 -7.427 1.00 90.81 182 ALA A C 1
ATOM 1428 O O . ALA A 1 182 ? -5.079 -3.110 -7.779 1.00 90.81 182 ALA A O 1
ATOM 1429 N N . SER A 1 183 ? -5.580 -1.640 -6.157 1.00 88.62 183 SER A N 1
ATOM 1430 C CA . SER A 1 183 ? -5.437 -2.583 -5.038 1.00 88.62 183 SER A CA 1
ATOM 1431 C C . SER A 1 183 ? -6.554 -3.631 -4.958 1.00 88.62 183 SER A C 1
ATOM 1433 O O . SER A 1 183 ? -6.402 -4.649 -4.289 1.00 88.62 183 SER A O 1
ATOM 1435 N N . LYS A 1 184 ? -7.688 -3.400 -5.632 1.00 88.19 184 LYS A N 1
ATOM 1436 C CA . LYS A 1 184 ? -8.814 -4.350 -5.699 1.00 88.19 184 LYS A CA 1
ATOM 1437 C C . LYS A 1 184 ? -8.691 -5.381 -6.828 1.00 88.19 184 LYS A C 1
ATOM 1439 O O . LYS A 1 184 ? -9.479 -6.328 -6.834 1.00 88.19 184 LYS A O 1
ATOM 1444 N N . LYS A 1 185 ? -7.795 -5.166 -7.795 1.00 79.12 185 LYS A N 1
ATOM 1445 C CA . LYS A 1 185 ? -7.583 -6.058 -8.947 1.00 79.12 185 LYS A CA 1
ATOM 1446 C C . LYS A 1 185 ? -6.693 -7.243 -8.583 1.00 79.12 185 LYS A C 1
ATOM 1448 O O . LYS A 1 185 ? -6.992 -8.343 -9.098 1.00 79.12 185 LYS A O 1
#

Organism: NCBI:txid697910

pLDDT: mean 79.17, std 20.89, range [27.33, 98.5]

Sequence (185 aa):
SLEGKQTTDDDCVHTIVKRMTRTRSASSILLVSLLLFCTATITKALKKDLPSHKTTNMGLNGMDLIIDGWFHERGELWKGQAMSLKVKKVLDHYRTDFQDLLVFESEHHGNVLVLDGVIQVTTRDEFSYQEMIAHIPLFAHPNPKRVLVIGGGDGGVLREVARHKGVEEIIECEIDEGVIIASKK

Radius of gyration: 17.61 Å; chains: 1; bounding box: 43×45×44 Å

InterPro domains:
  IPR001045 Spermidine/spermine synthases [PTHR11558] (61-185)
  IPR029063 S-adenosyl-L-methionine-dependent methyltransferase superfamily [G3DSA:3.40.50.150] (123-185)
  IPR029063 S-adenosyl-L-methionine-dependent methyltransferase superfamily [SSF53335] (66-185)
  IPR030373 Polyamine biosynthesis domain, conserved site [PS01330] (147-160)
  IPR030374 Polyamine biosynthesis domain [PS51006] (68-185)
  IPR035246 Spermidine synthase, tetramerisation domain [PF17284] (69-122)
  IPR037163 Spermidine synthase, tetramerisation domain superfamily [G3DSA:2.30.140.10] (52-122)

Secondary structure (DSSP, 8-state):
----EEE--HHHHHHHHHHHHH---TTEEEEE-TTTHHHHHHHHHHHTSS--------PPPGGGGEETTEEEE--GGGTT--EEEEEEEEEEEEE-SS-EEEEEEETTTEEEEEETTEEEEETTTHHHHHHHHHHHHHHHSSS--EEEEES-TTSHHHHHHTT-TT--EEEEE-S-HHHHHHHH-